Protein AF-A0A850Q3J7-F1 (afdb_monomer_lite)

Foldseek 3Di:
DDDPPPPPPLAADPQLPPDLLLLLLLLLLLLLLQCLQPVDHDPQLLVVSQSSCVSSVHDPVSSVVSNVCSSPDLCVSVVSNLVRQPDLVSLVVSLVSLVVSCCRVPDNGPSSVLSSVLSVVVSPDPLDPPDDDDQWDQQPPDRKIWGLAQFPVVFWDFLSVLQVVQCVCLVNCPVVHNQKDFAALVVVLVVCVRCPPNGHHDDQAWEFHPAAAPDPQWGWIARNNVRDIDGPHGSSDTDGTIIMGD

Structure (mmCIF, N/CA/C/O backbone):
data_AF-A0A850Q3J7-F1
#
_entry.id   AF-A0A850Q3J7-F1
#
loop_
_atom_site.group_PDB
_atom_site.id
_atom_site.type_symbol
_atom_site.label_atom_id
_atom_site.label_alt_id
_atom_site.label_comp_id
_atom_site.label_asym_id
_atom_site.label_entity_id
_atom_site.label_seq_id
_atom_site.pdbx_PDB_ins_code
_atom_site.Cartn_x
_atom_site.Cartn_y
_atom_site.Cartn_z
_atom_site.occupancy
_atom_site.B_iso_or_equiv
_atom_site.auth_seq_id
_atom_site.auth_comp_id
_atom_site.auth_asym_id
_atom_site.auth_atom_id
_atom_site.pdbx_PDB_model_num
ATOM 1 N N . MET A 1 1 ? 32.114 5.249 -25.606 1.00 42.81 1 MET A N 1
ATOM 2 C CA . MET A 1 1 ? 31.716 4.547 -26.840 1.00 42.81 1 MET A CA 1
ATOM 3 C C . MET A 1 1 ? 32.824 3.548 -27.128 1.00 42.81 1 MET A C 1
ATOM 5 O O . MET A 1 1 ? 33.921 3.993 -27.400 1.00 42.81 1 MET A O 1
ATOM 9 N N . ASP A 1 2 ? 32.754 2.239 -26.908 1.00 41.62 2 ASP A N 1
ATOM 10 C CA . ASP A 1 2 ? 31.632 1.310 -26.837 1.00 41.62 2 ASP A CA 1
ATOM 11 C C . ASP A 1 2 ? 32.052 0.078 -26.023 1.00 41.62 2 ASP A C 1
ATOM 13 O O . ASP A 1 2 ? 32.912 -0.693 -26.442 1.00 41.62 2 ASP A O 1
ATOM 17 N N . LYS A 1 3 ? 31.447 -0.123 -24.848 1.00 40.72 3 LYS A N 1
ATOM 18 C CA . LYS A 1 3 ? 31.546 -1.392 -24.100 1.00 40.72 3 LYS A CA 1
ATOM 19 C C . LYS A 1 3 ? 30.221 -1.829 -23.459 1.00 40.72 3 LYS A C 1
ATOM 21 O O . LYS A 1 3 ? 30.218 -2.709 -22.612 1.00 40.72 3 LYS A O 1
ATOM 26 N N . ILE A 1 4 ? 29.097 -1.242 -23.893 1.00 41.31 4 ILE A N 1
ATOM 27 C CA . ILE A 1 4 ? 27.732 -1.557 -23.413 1.00 41.31 4 ILE A CA 1
ATOM 28 C C . ILE A 1 4 ? 26.875 -2.199 -24.532 1.00 41.31 4 ILE A C 1
ATOM 30 O O . ILE A 1 4 ? 25.666 -2.316 -24.426 1.00 41.31 4 ILE A O 1
ATOM 34 N N . LEU A 1 5 ? 27.490 -2.682 -25.618 1.00 37.62 5 LEU A N 1
ATOM 35 C CA . LEU A 1 5 ? 26.787 -3.379 -26.711 1.00 37.62 5 LEU A CA 1
ATOM 36 C C . LEU A 1 5 ? 27.087 -4.887 -26.750 1.00 37.62 5 LEU A C 1
ATOM 38 O O . LEU A 1 5 ? 27.221 -5.474 -27.824 1.00 37.62 5 LEU A O 1
ATOM 42 N N . ALA A 1 6 ? 27.199 -5.512 -25.573 1.00 45.09 6 ALA A N 1
ATOM 43 C CA . ALA A 1 6 ? 27.341 -6.964 -25.440 1.00 45.09 6 ALA A CA 1
ATOM 44 C C . ALA A 1 6 ? 26.030 -7.694 -25.087 1.00 45.09 6 ALA A C 1
ATOM 46 O O . ALA A 1 6 ? 26.009 -8.918 -25.142 1.00 45.09 6 ALA A O 1
ATOM 47 N N . ASP A 1 7 ? 24.930 -6.998 -24.779 1.00 54.50 7 ASP A N 1
ATOM 48 C CA . ASP A 1 7 ? 23.652 -7.654 -24.446 1.00 54.50 7 ASP A CA 1
ATOM 49 C C . ASP A 1 7 ? 22.813 -7.847 -25.727 1.00 54.50 7 ASP A C 1
ATOM 51 O O . ASP A 1 7 ? 21.761 -7.245 -25.925 1.00 54.50 7 ASP A O 1
ATOM 55 N N . ARG A 1 8 ? 23.346 -8.636 -26.674 1.00 54.06 8 ARG A N 1
ATOM 56 C CA . ARG A 1 8 ? 22.689 -8.929 -27.966 1.00 54.06 8 ARG A CA 1
ATOM 57 C C . ARG A 1 8 ? 21.525 -9.929 -27.860 1.00 54.06 8 ARG A C 1
ATOM 59 O O . ARG A 1 8 ? 20.868 -10.155 -28.868 1.00 54.06 8 ARG A O 1
ATOM 66 N N . ASP A 1 9 ? 21.230 -10.441 -26.664 1.00 73.31 9 ASP A N 1
ATOM 67 C CA . ASP A 1 9 ? 20.195 -11.459 -26.413 1.00 73.31 9 ASP A CA 1
ATOM 68 C C . ASP A 1 9 ? 19.146 -11.027 -25.364 1.00 73.31 9 ASP A C 1
ATOM 70 O O . ASP A 1 9 ? 18.596 -11.853 -24.632 1.00 73.31 9 ASP A O 1
ATOM 74 N N . ILE A 1 10 ? 18.823 -9.730 -25.263 1.00 82.56 10 ILE A N 1
ATOM 75 C CA . ILE A 1 10 ? 17.666 -9.310 -24.456 1.00 82.56 10 ILE A CA 1
ATOM 76 C C . ILE A 1 10 ? 16.385 -9.690 -25.205 1.00 82.56 10 ILE A C 1
ATOM 78 O O . ILE A 1 10 ? 16.023 -9.077 -26.211 1.00 82.56 10 ILE A O 1
ATOM 82 N N . ALA A 1 11 ? 15.680 -10.703 -24.700 1.00 89.25 11 ALA A N 1
ATOM 83 C CA . ALA A 1 11 ? 14.374 -11.082 -25.220 1.00 89.25 11 ALA A CA 1
ATOM 84 C C . ALA A 1 11 ? 13.393 -9.906 -25.098 1.00 89.25 11 ALA A C 1
ATOM 86 O O . ALA A 1 11 ? 13.212 -9.342 -24.020 1.00 89.25 11 ALA A O 1
ATOM 87 N N . VAL A 1 12 ? 12.743 -9.543 -26.206 1.00 92.75 12 VAL A N 1
ATOM 88 C CA . VAL A 1 12 ? 11.769 -8.446 -26.231 1.00 92.75 12 VAL A CA 1
ATOM 89 C C . VAL A 1 12 ? 10.556 -8.823 -25.382 1.00 92.75 12 VAL A C 1
ATOM 91 O O . VAL A 1 12 ? 9.914 -9.851 -25.615 1.00 92.75 12 VAL A O 1
ATOM 94 N N . HIS A 1 13 ? 10.219 -7.976 -24.412 1.00 95.25 13 HIS A N 1
ATOM 95 C CA . HIS A 1 13 ? 9.083 -8.202 -23.533 1.00 95.25 13 HIS A CA 1
ATOM 96 C C . HIS A 1 13 ? 7.768 -8.100 -24.327 1.00 95.25 13 HIS A C 1
ATOM 98 O O . HIS A 1 13 ? 7.637 -7.220 -25.183 1.00 95.25 13 HIS A O 1
ATOM 104 N N . PRO A 1 14 ? 6.741 -8.926 -24.043 1.00 95.12 14 PRO A N 1
ATOM 105 C CA . PRO A 1 14 ? 5.464 -8.868 -24.760 1.00 95.12 14 PRO A CA 1
ATOM 106 C C . PRO A 1 14 ? 4.789 -7.490 -24.749 1.00 95.12 14 PRO A C 1
ATOM 108 O O . PRO A 1 14 ? 4.068 -7.160 -25.689 1.00 95.12 14 PRO A O 1
ATOM 111 N N . LEU A 1 15 ? 5.043 -6.682 -23.712 1.00 94.75 15 LEU A N 1
ATOM 112 C CA . LEU A 1 15 ? 4.515 -5.320 -23.596 1.00 94.75 15 LEU A CA 1
ATOM 113 C C . LEU A 1 15 ? 5.298 -4.273 -24.393 1.00 94.75 15 LEU A C 1
ATOM 115 O O . LEU A 1 15 ? 4.863 -3.134 -24.437 1.00 94.75 15 LEU A O 1
ATOM 119 N N . ALA A 1 16 ? 6.401 -4.614 -25.066 1.00 95.06 16 ALA A N 1
ATOM 120 C CA . ALA A 1 16 ? 7.163 -3.655 -25.875 1.00 95.06 16 ALA A CA 1
ATOM 121 C C . ALA A 1 16 ? 6.342 -3.028 -27.021 1.00 95.06 16 ALA A C 1
ATOM 123 O O . ALA A 1 16 ? 6.715 -1.984 -27.549 1.00 95.06 16 ALA A O 1
ATOM 124 N N . LYS A 1 17 ? 5.223 -3.662 -27.401 1.00 94.25 17 LYS A N 1
ATOM 125 C CA . LYS A 1 17 ? 4.275 -3.171 -28.414 1.00 94.25 17 LYS A CA 1
ATOM 126 C C . LYS A 1 17 ? 3.188 -2.248 -27.851 1.00 94.25 17 LYS A C 1
ATOM 128 O O . LYS A 1 17 ? 2.427 -1.691 -28.633 1.00 94.25 17 LYS A O 1
ATOM 133 N N . GLU A 1 18 ? 3.087 -2.128 -26.530 1.00 95.81 18 GLU A N 1
ATOM 134 C CA . GLU A 1 18 ? 2.109 -1.264 -25.866 1.00 95.81 18 GLU A CA 1
ATOM 135 C C . GLU A 1 18 ? 2.550 0.205 -25.898 1.00 95.81 18 GLU A C 1
ATOM 137 O O . GLU A 1 18 ? 3.708 0.543 -26.182 1.00 95.81 18 GLU A O 1
ATOM 142 N N . GLU A 1 19 ? 1.625 1.100 -25.558 1.00 96.06 19 GLU A N 1
ATOM 143 C CA . GLU A 1 19 ? 1.915 2.526 -25.452 1.00 96.06 19 GLU A CA 1
ATOM 144 C C . GLU A 1 19 ? 3.044 2.803 -24.451 1.00 96.06 19 GLU A C 1
ATOM 146 O O . GLU A 1 19 ? 3.201 2.116 -23.438 1.00 96.06 19 GLU A O 1
ATOM 151 N N . ARG A 1 20 ? 3.855 3.837 -24.726 1.00 95.12 20 ARG A N 1
ATOM 152 C CA . ARG A 1 20 ? 4.997 4.204 -23.865 1.00 95.12 20 ARG A CA 1
ATOM 153 C C . ARG A 1 20 ? 4.566 4.395 -22.413 1.00 95.12 20 ARG A C 1
ATOM 155 O O . ARG A 1 20 ? 5.293 3.970 -21.525 1.00 95.12 20 ARG A O 1
ATOM 162 N N . PHE A 1 21 ? 3.393 4.982 -22.186 1.00 94.31 21 PHE A N 1
ATOM 163 C CA . PHE A 1 21 ? 2.880 5.236 -20.846 1.00 94.31 21 PHE A CA 1
ATOM 164 C C . PHE A 1 21 ? 2.580 3.939 -20.079 1.00 94.31 21 PHE A C 1
ATOM 166 O O . PHE A 1 21 ? 3.053 3.775 -18.960 1.00 94.31 21 PHE A O 1
ATOM 173 N N . THR A 1 22 ? 1.931 2.956 -20.709 1.00 94.31 22 THR A N 1
ATOM 174 C CA . THR A 1 22 ? 1.696 1.633 -20.107 1.00 94.31 22 THR A CA 1
ATOM 175 C C . THR A 1 22 ? 3.002 0.899 -19.797 1.0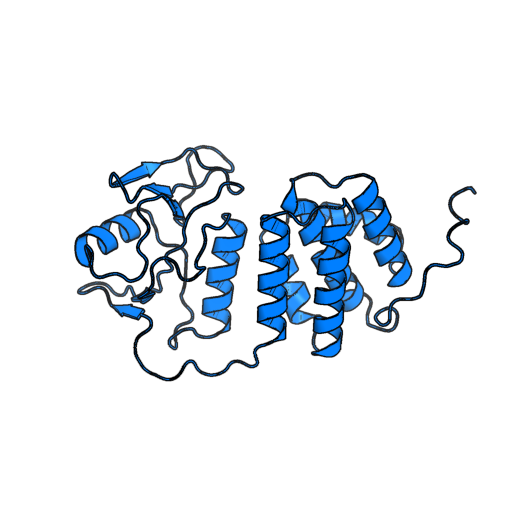0 94.31 22 THR A C 1
ATOM 177 O O . THR A 1 22 ? 3.142 0.286 -18.739 1.00 94.31 22 THR A O 1
ATOM 180 N N . ARG A 1 23 ? 3.991 0.985 -20.696 1.00 97.12 23 ARG A N 1
ATOM 181 C CA . ARG A 1 23 ? 5.327 0.398 -20.486 1.00 97.12 23 ARG A CA 1
ATOM 182 C C . ARG A 1 23 ? 6.074 1.078 -19.338 1.00 97.12 23 ARG A C 1
ATOM 184 O O . ARG A 1 23 ? 6.714 0.396 -18.544 1.00 97.12 23 ARG A O 1
ATOM 191 N N . HIS A 1 24 ? 5.960 2.399 -19.240 1.00 96.31 24 HIS 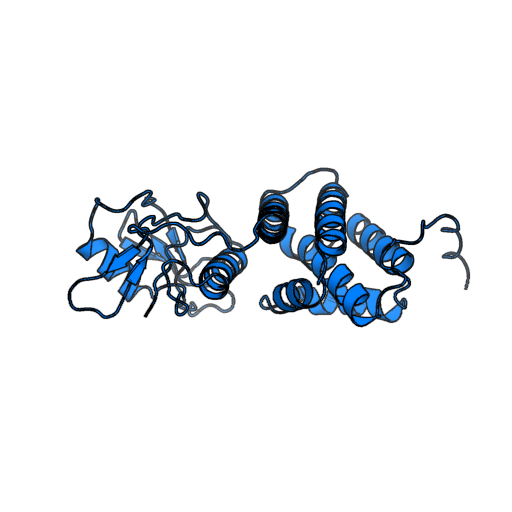A N 1
ATOM 192 C CA . HIS A 1 24 ? 6.543 3.193 -18.164 1.00 96.31 24 HIS A CA 1
ATOM 193 C C . HIS A 1 24 ? 5.895 2.865 -16.816 1.00 96.31 24 HIS A C 1
ATOM 195 O O . HIS A 1 24 ? 6.610 2.579 -15.866 1.00 96.31 24 HIS A O 1
ATOM 201 N N . ALA A 1 25 ? 4.561 2.807 -16.748 1.00 93.56 25 ALA A N 1
ATOM 202 C CA . ALA A 1 25 ? 3.830 2.400 -15.550 1.00 93.56 25 ALA A CA 1
ATOM 203 C C . ALA A 1 25 ? 4.252 1.000 -15.085 1.00 93.56 25 ALA A C 1
ATOM 205 O O . ALA A 1 25 ? 4.567 0.803 -13.916 1.00 93.56 25 ALA A O 1
ATOM 206 N N . PHE A 1 26 ? 4.340 0.040 -16.012 1.00 95.38 26 PHE A N 1
ATOM 207 C CA . PHE A 1 26 ? 4.827 -1.307 -15.716 1.00 95.38 26 PHE A CA 1
ATOM 208 C C . PHE A 1 26 ? 6.235 -1.286 -15.105 1.00 95.38 26 PHE A C 1
ATOM 210 O O . PHE A 1 26 ? 6.466 -1.912 -14.075 1.00 95.38 26 PHE A O 1
ATOM 217 N N . ALA A 1 27 ? 7.174 -0.557 -15.712 1.00 96.75 27 ALA A N 1
ATOM 218 C CA . ALA A 1 27 ? 8.530 -0.441 -15.185 1.00 96.75 27 ALA A CA 1
ATOM 219 C C . ALA A 1 27 ? 8.550 0.256 -13.811 1.00 96.75 27 ALA A C 1
ATOM 221 O O . ALA A 1 27 ? 9.182 -0.249 -12.890 1.00 96.75 27 ALA A O 1
ATOM 222 N N . ALA A 1 28 ? 7.805 1.348 -13.634 1.00 94.19 28 ALA A N 1
ATOM 223 C CA . ALA A 1 28 ? 7.708 2.068 -12.365 1.00 94.19 28 ALA A CA 1
ATOM 224 C C . ALA A 1 28 ? 7.184 1.188 -11.225 1.00 94.19 28 ALA A C 1
ATOM 226 O O . ALA A 1 28 ? 7.738 1.209 -10.132 1.00 94.19 28 ALA A O 1
ATOM 227 N N . GLY A 1 29 ? 6.185 0.343 -11.489 1.00 91.19 29 GLY A N 1
ATOM 228 C CA . GLY A 1 29 ? 5.691 -0.611 -10.501 1.00 91.19 29 GLY A CA 1
ATOM 229 C C . GLY A 1 29 ? 6.726 -1.667 -10.089 1.00 91.19 29 GLY A C 1
ATOM 230 O O . GLY A 1 29 ? 6.759 -2.057 -8.924 1.00 91.19 29 GLY A O 1
ATOM 231 N N . VAL A 1 30 ? 7.588 -2.114 -11.012 1.00 93.12 30 VAL A N 1
ATOM 232 C CA . VAL A 1 30 ? 8.700 -3.026 -10.678 1.00 93.12 30 VAL A CA 1
ATOM 233 C C . VAL A 1 30 ? 9.792 -2.291 -9.902 1.00 93.12 30 VAL A C 1
ATOM 235 O O . VAL A 1 30 ? 10.288 -2.818 -8.914 1.00 93.12 30 VAL A O 1
ATOM 238 N N . ALA A 1 31 ? 10.134 -1.064 -10.295 1.00 92.56 31 ALA A N 1
ATOM 239 C CA . ALA A 1 31 ? 11.083 -0.240 -9.552 1.00 92.56 31 ALA A CA 1
ATOM 240 C C . ALA A 1 31 ? 10.603 0.050 -8.120 1.00 92.56 31 ALA A C 1
ATOM 242 O O . ALA A 1 31 ? 11.413 0.002 -7.201 1.00 92.56 31 ALA A O 1
ATOM 243 N N . LEU A 1 32 ? 9.297 0.267 -7.915 1.00 87.62 32 LEU A N 1
ATOM 244 C CA . LEU A 1 32 ? 8.688 0.445 -6.591 1.00 87.62 32 LEU A CA 1
ATOM 245 C C . LEU A 1 32 ? 9.007 -0.707 -5.642 1.00 87.62 32 LEU A C 1
ATOM 247 O O . LEU A 1 32 ? 9.368 -0.473 -4.493 1.00 87.62 32 LEU A O 1
ATOM 251 N N . LEU A 1 33 ? 8.926 -1.941 -6.136 1.00 85.94 33 LEU A N 1
ATOM 252 C CA . LEU A 1 33 ? 9.289 -3.126 -5.364 1.00 85.94 33 LEU A CA 1
ATOM 253 C C . LEU A 1 33 ? 10.775 -3.119 -4.973 1.00 85.94 33 LEU A C 1
ATOM 255 O O . LEU A 1 33 ? 11.088 -3.337 -3.807 1.00 85.94 33 LEU A O 1
ATOM 259 N N . LEU A 1 34 ? 11.655 -2.833 -5.938 1.00 86.88 34 LEU A N 1
ATOM 260 C CA . LEU A 1 34 ? 13.110 -2.857 -5.751 1.00 86.88 34 LEU A CA 1
ATOM 261 C C . LEU A 1 34 ? 13.597 -1.770 -4.781 1.00 86.88 34 LEU A C 1
ATOM 263 O O . LEU A 1 34 ? 14.514 -1.997 -4.006 1.00 86.88 34 LEU A O 1
ATOM 267 N N . VAL A 1 35 ? 12.983 -0.584 -4.800 1.00 83.81 35 VAL A N 1
ATOM 268 C CA . VAL A 1 35 ? 13.389 0.543 -3.943 1.00 83.81 35 VAL A CA 1
ATOM 269 C C . VAL A 1 35 ? 12.832 0.411 -2.521 1.00 83.81 35 VAL A C 1
ATOM 271 O O . VAL A 1 35 ? 13.529 0.703 -1.548 1.00 83.81 35 VAL A O 1
ATOM 274 N N . HIS A 1 36 ? 11.570 -0.006 -2.364 1.00 70.00 36 HIS A N 1
ATOM 275 C CA . HIS A 1 36 ? 10.904 0.013 -1.056 1.00 70.00 36 HIS A CA 1
ATOM 276 C C . HIS A 1 36 ? 11.232 -1.164 -0.139 1.00 70.00 36 HIS A C 1
ATOM 278 O O . HIS A 1 36 ? 10.906 -1.087 1.046 1.00 70.00 36 HIS A O 1
ATOM 284 N N . SER A 1 37 ? 11.858 -2.234 -0.636 1.00 61.53 37 SER A N 1
ATOM 285 C CA . SER A 1 37 ? 12.233 -3.359 0.225 1.00 61.53 37 SER A CA 1
ATOM 286 C C . SER A 1 37 ? 13.293 -2.963 1.262 1.00 61.53 37 SER A C 1
ATOM 288 O O . SER A 1 37 ?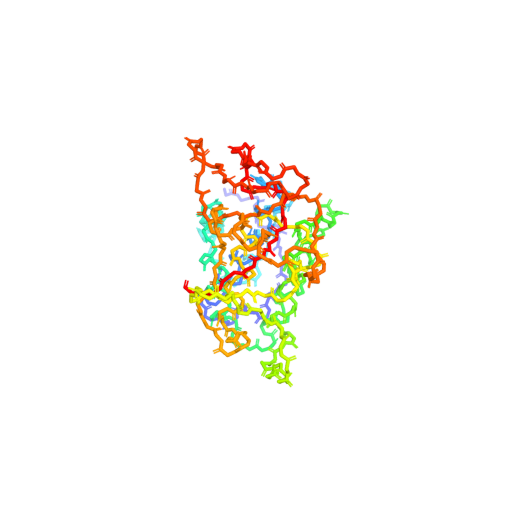 13.152 -3.309 2.435 1.00 61.53 37 SER A O 1
ATOM 290 N N . ASP A 1 38 ? 14.312 -2.194 0.855 1.00 64.25 38 ASP A N 1
ATOM 291 C CA . ASP A 1 38 ? 15.507 -1.952 1.681 1.00 64.25 38 ASP A CA 1
ATOM 292 C C . ASP A 1 38 ? 15.969 -0.485 1.727 1.00 64.25 38 ASP A C 1
ATOM 294 O O . ASP A 1 38 ? 16.925 -0.159 2.431 1.00 64.25 38 ASP A O 1
ATOM 298 N N . GLY A 1 39 ? 15.290 0.422 1.013 1.00 63.91 39 GLY A N 1
ATOM 299 C CA . GLY A 1 39 ? 15.633 1.849 0.964 1.00 63.91 39 GLY A CA 1
ATOM 300 C C . GLY A 1 39 ? 16.877 2.179 0.129 1.00 63.91 39 GLY A C 1
ATOM 301 O O . GLY A 1 39 ? 17.257 3.346 0.047 1.00 63.91 39 GLY A O 1
ATOM 302 N N . ASP A 1 40 ? 17.488 1.175 -0.497 1.00 73.06 40 ASP A N 1
ATOM 303 C CA . ASP A 1 40 ? 18.557 1.290 -1.486 1.00 73.06 40 ASP A CA 1
ATOM 304 C C . ASP A 1 40 ? 18.380 0.182 -2.535 1.00 73.06 40 ASP A C 1
ATOM 306 O O . ASP A 1 40 ? 17.834 -0.877 -2.230 1.00 73.06 40 ASP A O 1
ATOM 310 N N . VAL A 1 41 ? 18.836 0.423 -3.764 1.00 80.62 41 VAL A N 1
ATOM 311 C CA . VAL A 1 41 ? 18.758 -0.548 -4.864 1.00 80.62 41 VAL A CA 1
ATOM 312 C C . VAL A 1 41 ? 20.153 -1.086 -5.122 1.00 80.62 41 VAL A C 1
ATOM 314 O O . VAL A 1 41 ? 21.057 -0.355 -5.536 1.00 80.62 41 VAL A O 1
ATOM 317 N N . SER A 1 42 ? 20.346 -2.387 -4.929 1.00 85.50 42 SER A N 1
ATOM 318 C CA . SER A 1 42 ? 21.644 -3.012 -5.156 1.00 85.50 42 SER A CA 1
ATOM 319 C C . SER A 1 42 ? 22.085 -2.891 -6.621 1.00 85.50 42 SER A C 1
ATOM 321 O O . SER A 1 42 ? 21.298 -2.690 -7.554 1.00 85.50 42 SER A O 1
ATOM 323 N N . GLN A 1 43 ? 23.384 -3.082 -6.866 1.00 88.62 43 GLN A N 1
ATOM 324 C CA . GLN A 1 43 ? 23.915 -3.092 -8.231 1.00 88.62 43 GLN A CA 1
ATOM 325 C C . GLN A 1 43 ? 23.257 -4.182 -9.098 1.00 88.62 43 GLN A C 1
ATOM 327 O O . GLN A 1 43 ? 23.078 -3.980 -10.300 1.00 88.62 43 GLN A O 1
ATOM 332 N N . ILE A 1 44 ? 22.893 -5.324 -8.503 1.00 87.81 44 ILE A N 1
ATOM 333 C CA . ILE A 1 44 ? 22.276 -6.448 -9.218 1.00 87.81 44 ILE A CA 1
ATOM 334 C C . ILE A 1 44 ? 20.834 -6.093 -9.607 1.00 87.81 44 ILE A C 1
ATOM 336 O O . ILE A 1 44 ? 20.456 -6.270 -10.765 1.00 87.81 44 ILE A O 1
ATOM 340 N N . GLU A 1 45 ? 20.058 -5.509 -8.695 1.00 89.69 45 GLU A N 1
ATOM 341 C CA . GLU A 1 45 ? 18.692 -5.041 -8.968 1.00 89.69 45 GLU A CA 1
ATOM 342 C C . GLU A 1 45 ? 18.673 -3.899 -9.986 1.00 89.69 45 GLU A C 1
ATOM 344 O O . GLU A 1 45 ? 17.851 -3.892 -10.900 1.00 89.69 45 GLU A O 1
ATOM 349 N N . THR A 1 46 ? 19.645 -2.986 -9.914 1.00 91.25 46 THR A N 1
ATOM 350 C CA . THR A 1 46 ? 19.822 -1.919 -10.909 1.00 91.25 46 THR A CA 1
ATOM 351 C C . THR A 1 46 ? 20.087 -2.500 -12.301 1.00 91.25 46 THR A C 1
ATOM 353 O O . THR A 1 46 ? 19.504 -2.060 -13.296 1.00 91.25 46 THR A O 1
ATOM 356 N N . GLN A 1 47 ? 20.955 -3.513 -12.399 1.00 91.88 47 GLN A N 1
ATOM 357 C CA . GLN A 1 47 ? 21.222 -4.198 -13.665 1.00 91.88 47 GLN A CA 1
ATOM 358 C C . GLN A 1 47 ? 19.984 -4.932 -14.179 1.00 91.88 47 GLN A C 1
ATOM 360 O O . GLN A 1 47 ? 19.671 -4.833 -15.367 1.00 91.88 47 GLN A O 1
ATOM 365 N N . TYR A 1 48 ? 19.260 -5.627 -13.302 1.00 93.25 48 TYR A N 1
ATOM 366 C CA . TYR A 1 48 ? 18.000 -6.280 -13.642 1.00 93.25 48 TYR A CA 1
ATOM 367 C C . TYR A 1 48 ? 16.984 -5.279 -14.199 1.00 93.25 48 TYR A C 1
ATOM 369 O O . TYR A 1 48 ? 16.463 -5.466 -15.300 1.00 93.25 48 TYR A O 1
ATOM 377 N N . PHE A 1 49 ? 16.765 -4.175 -13.483 1.00 95.00 49 PHE A N 1
ATOM 378 C CA . PHE A 1 49 ? 15.812 -3.141 -13.859 1.00 95.00 49 PHE A CA 1
ATOM 379 C C . PHE A 1 49 ? 16.152 -2.507 -15.211 1.00 95.00 49 PHE A C 1
ATOM 381 O O . PHE A 1 49 ? 15.277 -2.329 -16.063 1.00 95.00 49 PHE A O 1
ATOM 388 N N . ARG A 1 50 ? 17.440 -2.243 -15.464 1.00 94.75 50 ARG A N 1
ATOM 389 C CA . ARG A 1 50 ? 17.904 -1.749 -16.764 1.00 94.75 50 ARG A CA 1
ATOM 390 C C . ARG A 1 50 ? 17.576 -2.730 -17.891 1.00 94.75 50 ARG A C 1
ATOM 392 O O . ARG A 1 50 ? 17.074 -2.316 -18.937 1.00 94.75 50 ARG A O 1
ATOM 399 N N . ARG A 1 51 ? 17.824 -4.030 -17.692 1.00 94.69 51 ARG A N 1
ATOM 400 C CA . ARG A 1 51 ? 17.503 -5.068 -18.691 1.00 94.69 51 ARG A CA 1
ATOM 401 C C . ARG A 1 51 ? 16.000 -5.166 -18.936 1.00 94.69 51 ARG A C 1
ATOM 403 O O . ARG A 1 51 ? 15.590 -5.271 -20.091 1.00 94.69 51 ARG A O 1
ATOM 410 N N . LEU A 1 52 ? 15.183 -5.050 -17.888 1.00 95.94 52 LEU A N 1
ATOM 411 C CA . LEU A 1 52 ? 13.729 -4.970 -18.020 1.00 95.94 52 LEU A CA 1
ATOM 412 C C . LEU A 1 52 ? 13.320 -3.766 -18.881 1.00 95.94 52 LEU A C 1
ATOM 414 O O . LEU A 1 52 ? 12.584 -3.937 -19.853 1.00 95.94 52 LEU A O 1
ATOM 418 N N . CYS A 1 53 ? 13.836 -2.570 -18.597 1.00 96.62 53 CYS A N 1
ATOM 419 C CA . CYS A 1 53 ? 13.504 -1.373 -19.371 1.00 96.62 53 CYS A CA 1
ATOM 420 C C . CYS A 1 53 ? 13.912 -1.492 -20.848 1.00 96.62 53 CYS A C 1
ATOM 422 O O . CYS A 1 53 ? 13.136 -1.126 -21.734 1.00 96.62 53 CYS A O 1
ATOM 424 N N . LEU A 1 54 ? 15.085 -2.072 -21.127 1.00 94.75 54 LEU A N 1
ATOM 425 C CA . LEU A 1 54 ? 15.519 -2.385 -22.492 1.00 94.75 54 LEU A CA 1
ATOM 426 C C . LEU A 1 54 ? 14.576 -3.387 -23.173 1.00 94.75 54 LEU A C 1
ATOM 428 O O . LEU A 1 54 ? 14.166 -3.161 -24.311 1.00 94.75 54 LEU A O 1
ATOM 432 N N . SER A 1 55 ? 14.165 -4.452 -22.475 1.00 95.56 55 SER A N 1
ATOM 433 C CA . SER A 1 55 ? 13.220 -5.447 -23.006 1.00 95.56 55 SER A CA 1
ATOM 434 C C . SER A 1 55 ? 11.838 -4.853 -23.309 1.00 95.56 55 SER A C 1
ATOM 436 O O . SER A 1 55 ? 11.163 -5.293 -24.240 1.00 95.56 55 SER A O 1
ATOM 438 N N . LEU A 1 56 ? 11.435 -3.820 -22.564 1.00 96.44 56 LEU A N 1
ATOM 439 C CA . LEU A 1 56 ? 10.225 -3.032 -22.788 1.00 96.44 56 LEU A CA 1
ATOM 440 C C . LEU A 1 56 ? 10.404 -1.971 -23.880 1.00 96.44 56 LEU A C 1
ATOM 442 O O . LEU A 1 56 ? 9.451 -1.257 -24.165 1.00 96.44 56 LEU A O 1
ATOM 446 N N . ALA A 1 57 ? 11.579 -1.838 -24.499 1.00 96.44 57 ALA A N 1
ATOM 447 C CA . ALA A 1 57 ? 11.905 -0.780 -25.457 1.00 96.44 57 ALA A CA 1
ATOM 448 C C . ALA A 1 57 ? 11.725 0.648 -24.892 1.00 96.44 57 ALA A C 1
ATOM 450 O O . ALA A 1 57 ? 11.285 1.559 -25.606 1.00 96.44 57 ALA A O 1
ATOM 451 N N . LEU A 1 58 ? 12.000 0.850 -23.598 1.00 95.88 58 LEU A N 1
ATOM 452 C CA . LEU A 1 58 ? 12.028 2.180 -22.985 1.00 95.88 58 LEU A CA 1
ATOM 453 C C . LEU A 1 58 ? 13.368 2.880 -23.287 1.00 95.88 58 LEU A C 1
ATOM 455 O O . LEU A 1 58 ? 14.418 2.239 -23.157 1.00 95.88 58 LEU A O 1
ATOM 459 N N . PRO A 1 59 ? 13.357 4.175 -23.661 1.00 93.81 59 PRO A N 1
ATOM 460 C CA . PRO A 1 59 ? 14.570 4.979 -23.820 1.00 93.81 59 PRO A CA 1
ATOM 461 C C . PRO A 1 59 ? 15.472 4.930 -22.581 1.00 93.81 59 PRO A C 1
ATOM 463 O O . PRO A 1 59 ? 14.966 4.932 -21.463 1.00 93.81 59 PRO A O 1
ATOM 466 N N . GLU A 1 60 ? 16.799 4.926 -22.757 1.00 90.88 60 GLU A N 1
ATOM 467 C CA . GLU A 1 60 ? 17.747 4.855 -21.625 1.00 90.88 60 GLU A CA 1
ATOM 468 C C . GLU A 1 60 ? 17.574 6.007 -20.624 1.00 90.88 60 GLU A C 1
ATOM 470 O O . GLU A 1 60 ? 17.738 5.820 -19.422 1.00 90.88 60 GLU A O 1
ATOM 475 N N . GLU A 1 61 ? 17.171 7.184 -21.105 1.00 91.88 61 GLU A N 1
ATOM 476 C CA . GLU A 1 61 ? 16.854 8.351 -20.275 1.00 91.88 61 GLU A CA 1
ATOM 477 C C . GLU A 1 61 ? 15.683 8.126 -19.304 1.00 91.88 61 GLU A C 1
ATOM 479 O O . GLU A 1 61 ? 15.595 8.835 -18.303 1.00 91.88 61 GLU A O 1
ATOM 484 N N . ASP A 1 62 ? 14.791 7.166 -19.579 1.00 92.38 62 ASP A N 1
ATOM 485 C CA . ASP A 1 62 ? 13.675 6.834 -18.688 1.00 92.38 62 ASP A CA 1
ATOM 486 C C . ASP A 1 62 ? 14.141 5.945 -17.526 1.00 92.38 62 ASP A C 1
ATOM 488 O O . ASP A 1 62 ? 13.512 5.950 -16.474 1.00 92.38 62 ASP A O 1
ATOM 492 N N . HIS A 1 63 ? 15.244 5.199 -17.678 1.00 93.00 63 HIS A N 1
ATOM 493 C CA . HIS A 1 63 ? 15.644 4.167 -16.712 1.00 93.00 63 HIS A CA 1
ATOM 494 C C . HIS A 1 63 ? 15.986 4.791 -15.354 1.00 93.00 63 HIS A C 1
ATOM 496 O O . HIS A 1 63 ? 15.406 4.413 -14.340 1.00 93.00 63 HIS A O 1
ATOM 502 N N . SER A 1 64 ? 16.874 5.789 -15.335 1.00 89.56 64 SER A N 1
ATOM 503 C CA . SER A 1 64 ? 17.242 6.487 -14.095 1.00 89.56 64 SER A CA 1
ATOM 504 C C . SER A 1 64 ? 16.095 7.333 -13.544 1.00 89.56 64 SER A C 1
ATOM 506 O O . SER A 1 64 ? 15.879 7.346 -12.338 1.00 89.56 64 SER A O 1
ATOM 508 N N . LYS A 1 65 ? 15.310 7.979 -14.418 1.00 92.12 65 LYS A N 1
ATOM 509 C CA . LYS A 1 65 ? 14.173 8.816 -13.999 1.00 92.12 65 LYS A CA 1
ATOM 510 C C . LYS A 1 65 ? 13.110 8.020 -13.254 1.00 92.12 65 LYS A C 1
ATOM 512 O O . LYS A 1 65 ? 12.558 8.519 -12.283 1.00 92.12 65 LYS A O 1
ATOM 517 N N . ILE A 1 66 ? 12.825 6.796 -13.702 1.00 93.94 66 ILE A N 1
ATOM 518 C CA . ILE A 1 66 ? 11.860 5.929 -13.021 1.00 93.94 66 ILE A CA 1
ATOM 519 C C . ILE A 1 66 ? 12.351 5.591 -11.610 1.00 93.94 66 ILE A C 1
ATOM 521 O O . ILE A 1 66 ? 11.580 5.705 -10.663 1.00 93.94 66 ILE A O 1
ATOM 525 N N . LEU A 1 67 ? 13.625 5.212 -11.458 1.00 89.50 67 LEU A N 1
ATOM 526 C CA . LEU A 1 67 ? 14.197 4.912 -10.141 1.00 89.50 67 LEU A CA 1
ATOM 527 C C . LEU A 1 67 ? 14.151 6.135 -9.217 1.00 89.50 67 LEU A C 1
ATOM 529 O O . LEU A 1 67 ? 13.718 6.017 -8.077 1.00 89.50 67 LEU A O 1
ATOM 533 N N . GLU A 1 68 ? 14.525 7.313 -9.719 1.00 87.50 68 GLU A N 1
ATOM 534 C CA . GLU A 1 68 ? 14.464 8.569 -8.961 1.00 87.50 68 GLU A CA 1
ATOM 535 C C . GLU A 1 68 ? 13.033 8.927 -8.539 1.00 87.50 68 GLU A C 1
ATOM 537 O O . GLU A 1 68 ? 12.810 9.321 -7.397 1.00 87.50 68 GLU A O 1
ATOM 542 N N . GLN A 1 69 ? 12.054 8.765 -9.433 1.00 87.00 69 GLN A N 1
ATOM 543 C CA . GLN A 1 69 ? 10.651 9.062 -9.141 1.00 87.00 69 GLN A CA 1
ATOM 544 C C . GLN A 1 69 ? 10.100 8.167 -8.027 1.00 87.00 69 GLN A C 1
ATOM 546 O O . GLN A 1 69 ? 9.364 8.633 -7.162 1.00 87.00 69 GLN A O 1
ATOM 551 N N . VAL A 1 70 ? 10.466 6.888 -8.047 1.00 86.38 70 VAL A N 1
ATOM 552 C CA . VAL A 1 70 ? 9.992 5.888 -7.090 1.00 86.38 70 VAL A CA 1
ATOM 553 C C . VAL A 1 70 ? 10.508 6.139 -5.672 1.00 86.38 70 VAL A C 1
ATOM 555 O O . VAL A 1 70 ? 9.784 5.890 -4.712 1.00 86.38 70 VAL A O 1
ATOM 558 N N . VAL A 1 71 ? 11.736 6.646 -5.516 1.00 80.75 71 VAL A N 1
ATOM 559 C CA . VAL A 1 71 ? 12.329 6.938 -4.193 1.00 80.75 71 VAL A CA 1
ATOM 560 C C . VAL A 1 71 ? 11.471 7.910 -3.378 1.00 80.75 71 VAL A C 1
ATOM 562 O O . VAL A 1 71 ? 11.441 7.825 -2.151 1.00 80.75 71 VAL A O 1
ATOM 565 N N . TYR A 1 72 ? 10.753 8.806 -4.054 1.00 75.25 72 TYR A N 1
ATOM 566 C CA . TYR A 1 72 ? 9.903 9.822 -3.436 1.00 75.25 72 TYR A CA 1
ATOM 567 C C . TYR A 1 72 ? 8.404 9.545 -3.613 1.00 75.25 72 TYR A C 1
ATOM 569 O O . TYR A 1 72 ? 7.601 10.456 -3.421 1.00 75.25 72 TYR A O 1
ATOM 577 N N . ASP A 1 73 ? 8.018 8.325 -4.003 1.00 77.69 73 ASP A N 1
ATOM 578 C CA . ASP A 1 73 ? 6.613 7.993 -4.237 1.00 77.69 73 ASP A CA 1
ATOM 579 C C . ASP A 1 73 ? 5.809 7.976 -2.929 1.00 77.69 73 ASP A C 1
ATOM 581 O O . ASP A 1 73 ? 6.206 7.395 -1.919 1.00 77.69 73 ASP A O 1
ATOM 585 N N . ASP A 1 74 ? 4.640 8.608 -2.971 1.00 67.81 74 ASP A N 1
ATOM 586 C CA . ASP A 1 74 ? 3.651 8.681 -1.894 1.00 67.81 74 ASP A CA 1
ATOM 587 C C . ASP A 1 74 ? 2.500 7.674 -2.095 1.00 67.81 74 ASP A C 1
ATOM 589 O O . ASP A 1 74 ? 1.413 7.829 -1.540 1.00 67.81 74 ASP A O 1
ATOM 593 N N . GLY A 1 75 ? 2.718 6.637 -2.912 1.00 67.69 75 GLY A N 1
ATOM 594 C CA . GLY A 1 75 ? 1.705 5.663 -3.320 1.00 67.69 75 GLY A CA 1
ATOM 595 C C . GLY A 1 75 ? 1.017 5.991 -4.651 1.00 67.69 75 GLY A C 1
ATOM 596 O O . GLY A 1 75 ? 0.160 5.223 -5.107 1.00 67.69 75 GLY A O 1
ATOM 597 N N . THR A 1 76 ? 1.382 7.091 -5.315 1.00 78.19 76 THR A N 1
ATOM 598 C CA . THR A 1 76 ? 0.811 7.485 -6.611 1.00 78.19 76 THR A CA 1
ATOM 599 C C . THR A 1 76 ? 1.165 6.501 -7.731 1.00 78.19 76 THR A C 1
ATOM 601 O O . THR A 1 76 ? 0.316 6.202 -8.580 1.00 78.19 76 THR A O 1
ATOM 604 N N . ILE A 1 77 ? 2.374 5.929 -7.733 1.00 84.19 77 ILE A N 1
ATOM 605 C CA . ILE A 1 77 ? 2.810 4.977 -8.769 1.00 84.19 77 ILE A CA 1
ATOM 606 C C . ILE A 1 77 ? 1.930 3.730 -8.799 1.00 84.19 77 ILE A C 1
ATOM 608 O O . ILE A 1 77 ? 1.585 3.256 -9.885 1.00 84.19 77 ILE A O 1
ATOM 612 N N . LEU A 1 78 ? 1.494 3.226 -7.642 1.00 78.44 78 LEU A N 1
ATOM 613 C CA . LEU A 1 78 ? 0.579 2.085 -7.598 1.00 78.44 78 LEU A CA 1
ATOM 614 C C . LEU A 1 78 ? -0.723 2.390 -8.350 1.00 78.44 78 LEU A C 1
ATOM 616 O O . LEU A 1 78 ? -1.188 1.575 -9.150 1.00 78.44 78 LEU A O 1
ATOM 620 N N . ASN A 1 79 ? -1.304 3.567 -8.119 1.00 78.38 79 ASN A N 1
ATOM 621 C CA . ASN A 1 79 ? -2.546 3.968 -8.775 1.00 78.38 79 ASN A CA 1
ATOM 622 C C . ASN A 1 79 ? -2.367 4.056 -10.296 1.00 78.38 79 ASN A C 1
ATOM 624 O O . ASN A 1 79 ? -3.229 3.591 -11.046 1.00 78.38 79 ASN A O 1
ATOM 628 N N . ILE A 1 80 ? -1.218 4.562 -10.754 1.00 84.31 80 ILE A N 1
ATOM 629 C CA . ILE A 1 80 ? -0.863 4.611 -12.178 1.00 84.31 80 ILE A CA 1
ATOM 630 C C . ILE A 1 80 ? -0.753 3.193 -12.758 1.00 84.31 80 ILE A C 1
ATOM 632 O O . ILE A 1 80 ? -1.355 2.906 -13.791 1.00 84.31 80 ILE A O 1
ATOM 636 N N . VAL A 1 81 ? -0.053 2.273 -12.085 1.00 87.00 81 VAL A N 1
ATOM 637 C CA . VAL A 1 81 ? 0.066 0.867 -12.516 1.00 87.00 81 VAL A CA 1
ATOM 638 C C . VAL A 1 81 ? -1.315 0.225 -12.665 1.00 87.00 81 VAL A C 1
ATOM 640 O O . VAL A 1 81 ? -1.600 -0.438 -13.666 1.00 87.00 81 VAL A O 1
ATOM 643 N N . LEU A 1 82 ? -2.198 0.433 -11.686 1.00 80.56 82 LEU A N 1
ATOM 644 C CA . LEU A 1 82 ? -3.543 -0.139 -11.699 1.00 80.56 82 LEU A CA 1
ATOM 645 C C . LEU A 1 82 ? -4.437 0.462 -12.787 1.00 80.56 82 LEU A C 1
ATOM 647 O O . LEU A 1 82 ? -5.262 -0.275 -13.335 1.00 80.56 82 LEU A O 1
ATOM 651 N N . ALA A 1 83 ? -4.275 1.746 -13.108 1.00 82.00 83 ALA A N 1
ATOM 652 C CA . ALA A 1 83 ? -4.992 2.409 -14.193 1.00 82.00 83 ALA A CA 1
ATOM 653 C C . ALA A 1 83 ? -4.501 1.952 -15.580 1.00 82.00 83 ALA A C 1
ATOM 655 O O . ALA A 1 83 ? -5.306 1.759 -16.496 1.00 82.00 83 ALA A O 1
ATOM 656 N N . GLU A 1 84 ? -3.195 1.717 -15.724 1.00 90.44 84 GLU A N 1
ATOM 657 C CA . GLU A 1 84 ? -2.569 1.453 -17.020 1.00 90.44 84 GLU A CA 1
ATOM 658 C C . GLU A 1 84 ? -2.540 -0.014 -17.433 1.00 90.44 84 GLU A C 1
ATOM 660 O O . GLU A 1 84 ? -2.701 -0.334 -18.614 1.00 90.44 84 GLU A O 1
ATOM 665 N N . LEU A 1 85 ? -2.400 -0.941 -16.486 1.00 89.38 85 LEU A N 1
ATOM 666 C CA . LEU A 1 85 ? -2.431 -2.372 -16.784 1.00 89.38 85 LEU A CA 1
ATOM 667 C C . LEU A 1 85 ? -3.879 -2.857 -16.910 1.00 89.38 85 LEU A C 1
ATOM 669 O O . LEU A 1 85 ? -4.424 -3.542 -16.049 1.00 89.38 85 LEU A O 1
ATOM 673 N N . LYS A 1 86 ? -4.541 -2.478 -18.001 1.00 85.25 86 LYS A N 1
ATOM 674 C CA . LYS A 1 86 ? -5.993 -2.639 -18.193 1.00 85.25 86 LYS A CA 1
ATOM 675 C C . LYS A 1 86 ? -6.432 -4.097 -18.309 1.00 85.25 86 LYS A C 1
ATOM 677 O O . LYS A 1 86 ? -7.509 -4.458 -17.842 1.00 85.25 86 LYS A O 1
ATOM 682 N N . THR A 1 87 ? -5.608 -4.961 -18.898 1.00 87.25 87 THR A N 1
ATOM 683 C CA . THR A 1 87 ? -5.988 -6.357 -19.158 1.00 87.25 87 THR A CA 1
ATOM 684 C C . THR A 1 87 ? -5.488 -7.317 -18.080 1.00 87.25 87 THR A C 1
ATOM 686 O O . THR A 1 87 ? -4.403 -7.162 -17.518 1.00 87.25 87 THR A O 1
ATOM 689 N N . ARG A 1 88 ? -6.232 -8.411 -17.861 1.00 82.25 88 ARG A N 1
ATOM 690 C CA . ARG A 1 88 ? -5.799 -9.519 -16.990 1.00 82.25 88 ARG A CA 1
ATOM 691 C C . ARG A 1 88 ? -4.444 -10.098 -17.411 1.00 82.25 88 ARG A C 1
ATOM 693 O O . ARG A 1 88 ? -3.660 -10.512 -16.564 1.00 82.25 88 ARG A O 1
ATOM 700 N N . LYS A 1 89 ? -4.160 -10.110 -18.718 1.00 88.50 89 LYS A N 1
ATOM 701 C CA . LYS A 1 89 ? -2.889 -10.583 -19.278 1.00 88.50 89 LYS A CA 1
ATOM 702 C C . LYS A 1 89 ? -1.720 -9.678 -18.871 1.00 88.50 89 LYS A C 1
ATOM 704 O O . LYS A 1 89 ? -0.730 -10.196 -18.370 1.00 88.50 89 LYS A O 1
ATOM 709 N N . GLN A 1 90 ? -1.853 -8.360 -19.040 1.00 90.44 90 GLN A N 1
ATOM 710 C CA . GLN A 1 90 ? -0.847 -7.370 -18.620 1.00 90.44 90 GLN A CA 1
ATOM 711 C C . GLN A 1 90 ? -0.575 -7.456 -17.118 1.00 90.44 90 GLN A C 1
ATOM 713 O O . GLN A 1 90 ? 0.568 -7.559 -16.687 1.00 90.44 90 GLN A O 1
ATOM 718 N N . ARG A 1 91 ? -1.646 -7.502 -16.327 1.00 86.75 91 ARG A N 1
ATOM 719 C CA . ARG A 1 91 ? -1.584 -7.661 -14.877 1.00 86.75 91 ARG A CA 1
ATOM 720 C C . ARG A 1 91 ? -0.869 -8.945 -14.448 1.00 86.75 91 ARG A C 1
ATOM 722 O O . ARG A 1 91 ? 0.003 -8.906 -13.590 1.00 86.75 91 ARG A O 1
ATOM 729 N N . LYS A 1 92 ? -1.189 -10.082 -15.073 1.00 85.00 92 LYS A N 1
ATOM 730 C CA . LYS A 1 92 ? -0.493 -11.349 -14.809 1.00 85.00 92 LYS A CA 1
ATOM 731 C C . LYS A 1 92 ? 1.006 -11.236 -15.104 1.00 85.00 92 LYS A C 1
ATOM 733 O O . LYS A 1 92 ? 1.800 -11.608 -14.253 1.00 85.00 92 LYS A O 1
ATOM 738 N N . MET A 1 93 ? 1.375 -10.684 -16.265 1.00 90.81 93 MET A N 1
ATOM 739 C CA . MET A 1 93 ? 2.784 -10.454 -16.615 1.00 90.81 93 MET A CA 1
ATOM 740 C C . MET A 1 93 ? 3.492 -9.587 -15.578 1.00 90.81 93 MET A C 1
ATOM 742 O O . MET A 1 93 ? 4.640 -9.848 -15.255 1.00 90.81 93 MET A O 1
ATOM 746 N N . PHE A 1 94 ? 2.801 -8.581 -15.044 1.00 90.62 94 PHE A N 1
ATOM 747 C CA . PHE A 1 94 ? 3.355 -7.702 -14.027 1.00 90.62 94 PHE A CA 1
ATOM 748 C C . PHE A 1 94 ? 3.644 -8.439 -12.719 1.00 90.62 94 PHE A C 1
ATOM 750 O O . PHE A 1 94 ? 4.749 -8.334 -12.208 1.00 90.62 94 PHE A O 1
ATOM 757 N N . VAL A 1 95 ? 2.717 -9.261 -12.216 1.00 84.31 95 VAL A N 1
ATOM 758 C CA . VAL A 1 95 ? 2.981 -10.092 -11.023 1.00 84.31 95 VAL A CA 1
ATOM 759 C C . VAL A 1 95 ? 4.096 -11.099 -11.258 1.00 84.31 95 VAL A C 1
ATOM 761 O O . VAL A 1 95 ? 4.948 -11.259 -10.388 1.00 84.31 95 VAL A O 1
ATOM 764 N N . ASP A 1 96 ? 4.113 -11.747 -12.424 1.00 85.81 96 ASP A N 1
ATOM 765 C CA . ASP A 1 96 ? 5.188 -12.673 -12.782 1.00 85.81 96 ASP A CA 1
ATOM 766 C C . ASP A 1 96 ? 6.549 -11.938 -12.799 1.00 85.81 96 ASP A C 1
ATOM 768 O O . ASP A 1 96 ? 7.567 -12.510 -12.416 1.00 85.81 96 ASP A O 1
ATOM 772 N N . GLU A 1 97 ? 6.581 -10.664 -13.202 1.00 93.12 97 GLU A N 1
ATOM 773 C CA . GLU A 1 97 ? 7.795 -9.843 -13.213 1.00 93.12 97 GLU A CA 1
ATOM 774 C C . GLU A 1 97 ? 8.205 -9.350 -11.820 1.00 93.12 97 GLU A C 1
ATOM 776 O O . GLU A 1 97 ? 9.386 -9.405 -11.489 1.00 93.12 97 GLU A O 1
ATOM 781 N N . LEU A 1 98 ? 7.251 -8.956 -10.969 1.00 87.62 98 LEU A N 1
ATOM 782 C CA . LEU A 1 98 ? 7.519 -8.628 -9.563 1.00 87.62 98 LEU A CA 1
ATOM 783 C C . LEU A 1 98 ? 8.150 -9.815 -8.824 1.00 87.62 98 LEU A C 1
ATOM 785 O O . LEU A 1 98 ? 9.096 -9.645 -8.063 1.00 87.62 98 LEU A O 1
ATOM 789 N N . GLN A 1 99 ? 7.659 -11.031 -9.077 1.00 82.56 99 GLN A N 1
ATOM 790 C CA . GLN A 1 99 ? 8.222 -12.246 -8.485 1.00 82.56 99 GLN A CA 1
ATOM 791 C C . GLN A 1 99 ? 9.662 -12.500 -8.919 1.00 82.56 99 GLN A C 1
ATOM 793 O O . GLN A 1 99 ? 10.471 -12.928 -8.103 1.00 82.56 99 GLN A O 1
ATOM 798 N N . LYS A 1 100 ? 9.991 -12.253 -10.191 1.00 87.06 100 LYS A N 1
ATOM 799 C CA . LYS A 1 100 ? 11.373 -12.371 -10.669 1.00 87.06 100 LYS A CA 1
ATOM 800 C C . LYS A 1 100 ? 12.260 -11.313 -10.030 1.00 87.06 100 LYS A C 1
ATOM 802 O O . LYS A 1 100 ? 13.332 -11.667 -9.557 1.00 87.06 100 LYS A O 1
ATOM 807 N N . ALA A 1 101 ? 11.797 -10.062 -9.998 1.00 87.50 101 ALA A N 1
ATOM 808 C CA . ALA A 1 101 ? 12.521 -8.930 -9.431 1.00 87.50 101 ALA A CA 1
ATOM 809 C C . ALA A 1 101 ? 12.891 -9.170 -7.957 1.00 87.50 101 ALA A C 1
ATOM 811 O O . ALA A 1 101 ? 14.061 -9.063 -7.613 1.00 87.50 101 ALA A O 1
ATOM 812 N N . ALA A 1 102 ? 11.944 -9.623 -7.132 1.00 81.00 102 ALA A N 1
ATOM 813 C CA . ALA A 1 102 ? 12.189 -9.936 -5.717 1.00 81.00 102 ALA A CA 1
ATOM 814 C C . ALA A 1 102 ? 13.071 -11.174 -5.460 1.00 81.00 102 ALA A C 1
ATOM 816 O O . ALA A 1 102 ? 13.336 -11.538 -4.321 1.00 81.00 102 ALA A O 1
ATOM 817 N N . LEU A 1 103 ? 13.448 -11.912 -6.505 1.00 80.12 103 LEU A N 1
ATOM 818 C CA . LEU A 1 103 ? 14.344 -13.066 -6.396 1.00 80.12 103 LEU A CA 1
ATOM 819 C C . LEU A 1 103 ? 15.726 -12.775 -6.986 1.00 80.12 103 LEU A C 1
ATOM 821 O O . LEU A 1 103 ? 16.573 -13.669 -7.015 1.00 80.12 103 LEU A O 1
ATOM 825 N N . VAL A 1 104 ? 15.964 -11.551 -7.465 1.00 85.19 104 VAL A N 1
ATOM 826 C CA . VAL A 1 104 ? 17.215 -11.158 -8.126 1.00 85.19 104 VAL A CA 1
ATOM 827 C C . VAL A 1 104 ? 18.410 -11.249 -7.183 1.00 85.19 104 VAL A C 1
ATOM 829 O O . VAL A 1 104 ? 19.481 -11.688 -7.604 1.00 85.19 104 VAL A O 1
ATOM 832 N N . ASP A 1 105 ? 18.237 -10.871 -5.920 1.00 78.62 105 ASP A N 1
ATOM 833 C CA . ASP A 1 105 ? 19.282 -10.922 -4.895 1.00 78.62 105 ASP A CA 1
ATOM 834 C C . ASP A 1 105 ? 19.340 -12.274 -4.149 1.00 78.62 105 ASP A C 1
ATOM 836 O O . ASP A 1 105 ? 20.202 -12.493 -3.296 1.00 78.62 105 ASP A O 1
ATOM 840 N N . GLY A 1 106 ? 18.469 -13.218 -4.523 1.00 68.25 106 GLY A N 1
ATOM 841 C CA . GLY A 1 106 ? 18.455 -14.590 -4.025 1.00 68.25 106 GLY A CA 1
ATOM 842 C C . GLY A 1 106 ? 17.633 -14.823 -2.755 1.00 68.25 106 GLY A C 1
ATOM 843 O O . GLY A 1 106 ? 17.570 -15.974 -2.312 1.00 68.25 106 GLY A O 1
ATOM 844 N N . ALA A 1 107 ? 16.977 -13.807 -2.182 1.00 68.19 107 ALA A N 1
ATOM 845 C CA . ALA A 1 107 ? 16.121 -13.997 -1.014 1.00 68.19 107 ALA A CA 1
ATOM 846 C C . ALA A 1 107 ? 14.901 -13.069 -1.017 1.00 68.19 107 ALA A C 1
ATOM 848 O O . ALA A 1 107 ? 15.021 -11.874 -0.806 1.00 68.19 107 ALA A O 1
ATOM 849 N N . LEU A 1 108 ? 13.708 -13.666 -1.114 1.00 66.44 108 LEU A N 1
ATOM 850 C CA . LEU A 1 108 ? 12.447 -12.936 -1.006 1.00 66.44 108 LEU A CA 1
ATOM 851 C C . LEU A 1 108 ? 12.258 -12.373 0.413 1.00 66.44 108 LEU A C 1
ATOM 853 O O . LEU A 1 108 ? 11.993 -13.129 1.358 1.00 66.44 108 LEU A O 1
ATOM 857 N N . LYS A 1 109 ? 12.334 -11.052 0.556 1.00 71.50 109 LYS A N 1
ATOM 858 C CA . LYS A 1 109 ? 12.138 -10.342 1.825 1.00 71.50 109 LYS A CA 1
ATOM 859 C C . LYS A 1 109 ? 10.653 -10.231 2.165 1.00 71.50 109 LYS A C 1
ATOM 861 O O . LYS A 1 109 ? 9.761 -10.354 1.320 1.00 71.50 109 LYS A O 1
ATOM 866 N N . SER A 1 110 ? 10.353 -10.019 3.446 1.00 60.81 110 SER A N 1
ATOM 867 C CA . SER A 1 110 ? 8.971 -9.933 3.942 1.00 60.81 110 SER A CA 1
ATOM 868 C C . SER A 1 110 ? 8.180 -8.787 3.295 1.00 60.81 110 SER A C 1
ATOM 870 O O . SER A 1 110 ? 7.010 -8.984 2.960 1.00 60.81 110 SER A O 1
ATOM 872 N N . GLY A 1 111 ? 8.819 -7.634 3.060 1.00 61.47 111 GLY A N 1
ATOM 873 C CA . GLY A 1 111 ? 8.218 -6.484 2.372 1.00 61.47 111 GLY A CA 1
ATOM 874 C C . GLY A 1 111 ? 7.876 -6.772 0.907 1.00 61.47 111 GLY A C 1
ATOM 875 O O . GLY A 1 111 ? 6.755 -6.516 0.462 1.00 61.47 111 GLY A O 1
ATOM 876 N N . GLU A 1 112 ? 8.788 -7.407 0.174 1.00 67.56 112 GLU A N 1
ATOM 877 C CA . GLU A 1 112 ? 8.576 -7.796 -1.225 1.00 67.56 112 GLU A CA 1
ATOM 878 C C . GLU A 1 112 ? 7.459 -8.829 -1.366 1.00 67.56 112 GLU A C 1
ATOM 880 O O . GLU A 1 112 ? 6.587 -8.719 -2.232 1.00 67.56 112 GLU A O 1
ATOM 885 N N . LYS A 1 113 ? 7.435 -9.816 -0.460 1.00 65.00 113 LYS A N 1
ATOM 886 C CA . LYS A 1 113 ? 6.381 -10.829 -0.398 1.00 65.00 113 LYS A CA 1
ATOM 887 C C . LYS A 1 113 ? 5.006 -10.194 -0.203 1.00 65.00 113 LYS A C 1
ATOM 889 O O . LYS A 1 113 ? 4.040 -10.643 -0.825 1.00 65.00 113 LYS A O 1
ATOM 894 N N . PHE A 1 114 ? 4.909 -9.164 0.638 1.00 65.88 114 PHE A N 1
ATOM 895 C CA . PHE A 1 114 ? 3.661 -8.441 0.857 1.00 65.88 114 PHE A CA 1
ATOM 896 C C . PHE A 1 114 ? 3.213 -7.690 -0.402 1.00 65.88 114 PHE A C 1
ATOM 898 O O . PHE A 1 114 ? 2.065 -7.850 -0.817 1.00 65.88 114 PHE A O 1
ATOM 905 N N . LEU A 1 115 ? 4.109 -6.944 -1.057 1.00 66.19 115 LEU A N 1
ATOM 906 C CA . LEU A 1 115 ? 3.788 -6.227 -2.295 1.00 66.19 115 LEU A CA 1
ATOM 907 C C . LEU A 1 115 ? 3.357 -7.191 -3.411 1.00 66.19 115 LEU A C 1
ATOM 909 O O . LEU A 1 115 ? 2.315 -6.988 -4.034 1.00 66.19 115 LEU A O 1
ATOM 913 N N . ILE A 1 116 ? 4.078 -8.299 -3.606 1.00 68.81 116 ILE A N 1
ATOM 914 C CA . ILE A 1 116 ? 3.704 -9.347 -4.568 1.00 68.81 116 ILE A CA 1
ATOM 915 C C . ILE A 1 116 ? 2.325 -9.929 -4.242 1.00 68.81 116 ILE A C 1
ATOM 917 O O . ILE A 1 116 ? 1.505 -10.105 -5.145 1.00 68.81 116 ILE A O 1
ATOM 921 N N . MET A 1 117 ? 2.042 -10.220 -2.968 1.00 65.75 117 MET A N 1
ATOM 922 C CA . MET A 1 117 ? 0.741 -10.734 -2.532 1.00 65.75 117 MET A CA 1
ATOM 923 C C . MET A 1 117 ? -0.382 -9.721 -2.787 1.00 65.75 117 MET A C 1
ATOM 925 O O . MET A 1 117 ? -1.445 -10.104 -3.284 1.00 65.75 117 MET A O 1
ATOM 929 N N . LEU A 1 118 ? -0.153 -8.442 -2.483 1.00 67.31 118 LEU A N 1
ATOM 930 C CA . LEU A 1 118 ? -1.106 -7.359 -2.710 1.00 67.31 118 LEU A CA 1
ATOM 931 C C . LEU A 1 118 ? -1.446 -7.248 -4.200 1.00 67.31 118 LEU A C 1
ATOM 933 O O . LEU A 1 118 ? -2.618 -7.313 -4.577 1.00 67.31 118 LEU A O 1
ATOM 937 N N . TYR A 1 119 ? -0.431 -7.193 -5.064 1.00 69.69 119 TYR A N 1
ATOM 938 C CA . TYR A 1 119 ? -0.633 -7.153 -6.510 1.00 69.69 119 TYR A CA 1
ATOM 939 C C . TY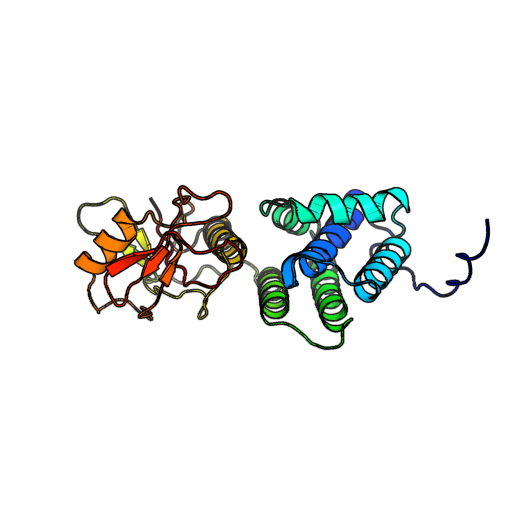R A 1 119 ? -1.303 -8.426 -7.037 1.00 69.69 119 TYR A C 1
ATOM 941 O O . TYR A 1 119 ? -2.267 -8.337 -7.794 1.00 69.69 119 TYR A O 1
ATOM 949 N N . ALA A 1 120 ? -0.893 -9.616 -6.597 1.00 67.25 120 ALA A N 1
ATOM 950 C CA . ALA A 1 120 ? -1.537 -10.869 -6.996 1.00 67.25 120 ALA A CA 1
ATOM 951 C C . ALA A 1 120 ? -3.032 -10.897 -6.627 1.00 67.25 120 ALA A C 1
ATOM 953 O O . ALA A 1 120 ? -3.868 -11.321 -7.431 1.00 67.25 120 ALA A O 1
ATOM 954 N N . LYS A 1 121 ? -3.392 -10.379 -5.447 1.00 65.94 121 LYS A N 1
ATOM 955 C CA . LYS A 1 121 ? -4.781 -10.264 -4.978 1.00 65.94 121 LYS A CA 1
ATOM 956 C C . LYS A 1 121 ? -5.592 -9.259 -5.803 1.00 65.94 121 LYS A C 1
ATOM 958 O O . LYS A 1 121 ? -6.755 -9.529 -6.107 1.00 65.94 121 LYS A O 1
ATOM 963 N N . LEU A 1 122 ? -4.986 -8.144 -6.217 1.00 59.38 122 LEU A N 1
ATOM 964 C CA . LEU A 1 122 ? -5.604 -7.150 -7.109 1.00 59.38 122 LEU A CA 1
ATOM 965 C C . LEU A 1 122 ? -5.837 -7.685 -8.534 1.00 59.38 122 LEU A C 1
ATOM 967 O O . LEU A 1 122 ? -6.672 -7.164 -9.265 1.00 59.38 122 LEU A O 1
ATOM 971 N N . ILE A 1 123 ? -5.137 -8.751 -8.923 1.00 63.97 123 ILE A N 1
ATOM 972 C CA . ILE A 1 123 ? -5.185 -9.343 -10.270 1.00 63.97 123 ILE A CA 1
ATOM 973 C C . ILE A 1 123 ? -6.118 -10.569 -10.326 1.00 63.97 123 ILE A C 1
ATOM 975 O O . ILE A 1 123 ? -6.516 -11.014 -11.407 1.00 63.97 123 ILE A O 1
ATOM 979 N N . GLY A 1 124 ? -6.510 -11.084 -9.155 1.00 51.91 124 GLY A N 1
ATOM 980 C CA . GLY A 1 124 ? -7.376 -12.249 -8.965 1.00 51.91 124 GLY A CA 1
ATOM 981 C C . GLY A 1 124 ? -8.795 -11.967 -8.452 1.00 51.91 124 GLY A C 1
ATOM 982 O O . GLY A 1 124 ? -9.524 -12.925 -8.206 1.00 51.91 124 GLY A O 1
ATOM 983 N N . LYS A 1 125 ? -9.220 -10.706 -8.298 1.00 40.94 125 LYS A N 1
ATOM 984 C CA . LYS A 1 125 ? -10.617 -10.360 -7.980 1.00 40.94 125 LYS A CA 1
ATOM 985 C C . LYS A 1 125 ? -11.213 -9.412 -9.024 1.00 40.94 125 LYS A C 1
ATOM 987 O O . LYS A 1 125 ? -10.912 -8.225 -9.020 1.00 40.94 125 LYS A O 1
ATOM 992 N N . GLU A 1 126 ? -12.156 -9.918 -9.824 1.00 35.03 126 GLU A N 1
ATOM 993 C CA . GLU A 1 126 ? -13.385 -9.143 -10.047 1.00 35.03 126 GLU A CA 1
ATOM 994 C C . GLU A 1 126 ? -13.995 -8.856 -8.663 1.00 35.03 126 GLU A C 1
ATOM 996 O O . GLU A 1 126 ? -13.909 -9.725 -7.780 1.00 35.03 126 GLU A O 1
ATOM 1001 N N . PRO A 1 127 ? -14.566 -7.664 -8.423 1.00 34.38 127 PRO A N 1
ATOM 1002 C CA . PRO A 1 127 ? -15.200 -7.351 -7.153 1.00 34.38 127 PRO A CA 1
ATOM 1003 C C . PRO A 1 127 ? -16.397 -8.285 -6.962 1.00 34.38 127 PRO A C 1
ATOM 1005 O O . PRO A 1 127 ? -17.495 -8.043 -7.445 1.00 34.38 127 PRO A O 1
ATOM 1008 N N . GLN A 1 128 ? -16.175 -9.388 -6.255 1.00 31.56 128 GLN A N 1
ATOM 1009 C CA . GLN A 1 128 ? -17.259 -10.141 -5.650 1.00 31.56 128 GLN A CA 1
ATOM 1010 C C . GLN A 1 128 ? -17.833 -9.238 -4.555 1.00 31.56 128 GLN A C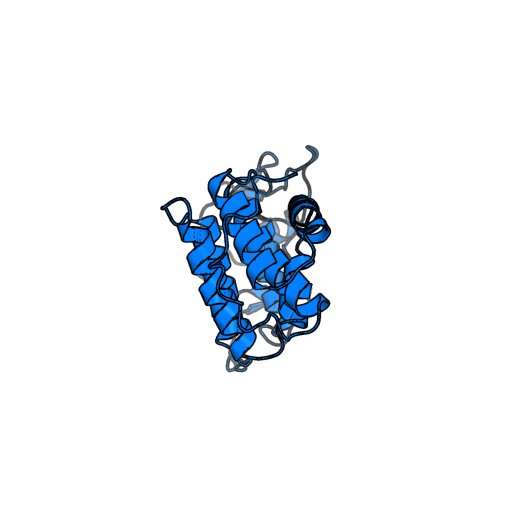 1
ATOM 1012 O O . GLN A 1 128 ? -17.065 -8.874 -3.650 1.00 31.56 128 GLN A O 1
ATOM 1017 N N . PRO A 1 129 ? -19.123 -8.857 -4.610 1.00 29.75 129 PRO A N 1
ATOM 1018 C CA . PRO A 1 129 ? -19.758 -8.220 -3.474 1.00 29.75 129 PRO A CA 1
ATOM 1019 C C . PRO A 1 129 ? -19.594 -9.185 -2.305 1.00 29.75 129 PRO A C 1
ATOM 1021 O O . PRO A 1 129 ? -20.034 -10.334 -2.367 1.00 29.75 129 PRO A O 1
ATOM 1024 N N . VAL A 1 130 ? -18.869 -8.754 -1.272 1.00 33.50 130 VAL A N 1
ATOM 1025 C CA . VAL A 1 130 ? -18.791 -9.516 -0.029 1.00 33.50 130 VAL A CA 1
ATOM 1026 C C . VAL A 1 130 ? -20.223 -9.582 0.478 1.00 33.50 130 VAL A C 1
ATOM 1028 O O . VAL A 1 130 ? -20.810 -8.563 0.838 1.00 33.50 130 VAL A O 1
ATOM 1031 N N . SER A 1 131 ? -20.805 -10.775 0.380 1.00 30.25 131 SER A N 1
ATOM 1032 C CA . SER A 1 131 ? -22.186 -11.047 0.735 1.00 30.25 131 SER A CA 1
ATOM 1033 C C . SER A 1 131 ? -22.450 -10.549 2.151 1.00 30.25 131 SER A C 1
ATOM 1035 O O . SER A 1 131 ? -21.778 -10.950 3.100 1.00 30.25 131 SER A O 1
ATOM 1037 N N . SER A 1 132 ? -23.430 -9.659 2.239 1.00 38.50 132 SER A N 1
ATOM 1038 C CA . SER A 1 132 ? -24.175 -9.226 3.415 1.00 38.50 132 SER A CA 1
ATOM 1039 C C . SER A 1 132 ? -24.144 -10.223 4.583 1.00 38.50 132 SER A C 1
ATOM 1041 O O . SER A 1 132 ? -24.904 -11.191 4.593 1.00 38.50 132 SER A O 1
ATOM 1043 N N . ASN A 1 133 ? -23.269 -9.985 5.566 1.00 38.62 133 ASN A N 1
ATOM 1044 C CA . ASN A 1 133 ? -23.657 -9.482 6.890 1.00 38.62 133 ASN A CA 1
ATOM 1045 C C . ASN A 1 133 ? -22.423 -9.270 7.802 1.00 38.62 133 ASN A C 1
ATOM 1047 O O . ASN A 1 133 ? -21.833 -10.219 8.296 1.00 38.62 133 ASN A O 1
ATOM 1051 N N . GLN A 1 134 ? -22.110 -7.984 8.026 1.00 55.03 134 GLN A N 1
ATOM 1052 C CA . GLN A 1 134 ? -21.394 -7.383 9.171 1.00 55.03 134 GLN A CA 1
ATOM 1053 C C . GLN A 1 134 ? -19.893 -7.688 9.376 1.00 55.03 134 GLN A C 1
ATOM 1055 O O . GLN A 1 134 ? -19.484 -8.174 10.418 1.00 55.03 134 GLN A O 1
ATOM 1060 N N . GLY A 1 135 ? -19.050 -7.256 8.428 1.00 78.44 135 GLY A N 1
ATOM 1061 C CA . GLY A 1 135 ? -17.599 -7.065 8.641 1.00 78.44 135 GLY A CA 1
ATOM 1062 C C . GLY A 1 135 ? -17.227 -5.701 9.251 1.00 78.44 135 GLY A C 1
ATOM 1063 O O . GLY A 1 135 ? -16.096 -5.237 9.091 1.00 78.44 135 GLY A O 1
ATOM 1064 N N . VAL A 1 136 ? -18.202 -5.010 9.855 1.00 88.75 136 VAL A N 1
ATOM 1065 C CA . VAL A 1 136 ? -18.057 -3.654 10.398 1.00 88.75 136 VAL A CA 1
ATOM 1066 C C . VAL A 1 136 ? -18.843 -3.478 11.693 1.00 88.75 136 VAL A C 1
ATOM 1068 O O . VAL A 1 136 ? -19.889 -4.099 11.881 1.00 88.75 136 VAL A O 1
ATOM 1071 N N . ILE A 1 137 ? -18.368 -2.584 12.552 1.00 89.56 137 ILE A N 1
ATOM 1072 C CA . ILE A 1 137 ? -18.948 -2.229 13.843 1.00 89.56 137 ILE A CA 1
ATOM 1073 C C . ILE A 1 137 ? -19.243 -0.723 13.837 1.00 89.56 137 ILE A C 1
ATOM 1075 O O . ILE A 1 137 ? -18.355 0.089 13.592 1.00 89.56 137 ILE A O 1
ATOM 1079 N N . LYS A 1 138 ? -20.494 -0.326 14.104 1.00 89.00 138 LYS A N 1
ATOM 1080 C CA . LYS A 1 138 ? -20.866 1.094 14.237 1.00 89.00 138 LYS A CA 1
ATOM 1081 C C . LYS A 1 138 ? -20.668 1.549 15.673 1.00 89.00 138 LYS A C 1
ATOM 1083 O O . LYS A 1 138 ? -21.297 0.984 16.567 1.00 89.00 138 LYS A O 1
ATOM 1088 N N . GLN A 1 139 ? -19.852 2.575 15.882 1.00 83.75 139 GLN A N 1
ATOM 1089 C CA . GLN A 1 139 ? -19.626 3.121 17.214 1.00 83.75 139 GLN A CA 1
ATOM 1090 C C . GLN A 1 139 ? -20.849 3.910 17.684 1.00 83.75 139 GLN A C 1
ATOM 1092 O O . GLN A 1 139 ? -21.366 4.783 16.986 1.00 83.75 139 GLN A O 1
ATOM 1097 N N . ASN A 1 140 ? -21.356 3.567 18.869 1.00 79.31 140 ASN A N 1
ATOM 1098 C CA . ASN A 1 140 ? -22.577 4.178 19.379 1.00 79.31 140 ASN A CA 1
ATOM 1099 C C . ASN A 1 140 ? -22.350 5.665 19.695 1.00 79.31 140 ASN A C 1
ATOM 1101 O O . ASN A 1 140 ? -21.372 6.022 20.343 1.00 79.31 140 ASN A O 1
ATOM 1105 N N . GLY A 1 141 ? -23.264 6.529 19.252 1.00 79.94 141 GLY A N 1
ATOM 1106 C CA . GLY A 1 141 ? -23.174 7.975 19.471 1.00 79.94 141 GLY A CA 1
ATOM 1107 C C . GLY A 1 141 ? -22.159 8.717 18.590 1.00 79.94 141 GLY A C 1
ATOM 1108 O O . GLY A 1 141 ? -22.166 9.946 18.602 1.00 79.94 141 GLY A O 1
ATOM 1109 N N . SER A 1 142 ? -21.348 8.018 17.787 1.00 85.81 142 SER A N 1
ATOM 1110 C CA . SER A 1 142 ? -20.484 8.630 16.772 1.00 85.81 142 SER A CA 1
ATOM 1111 C C . SER A 1 142 ? -20.993 8.316 15.358 1.00 85.81 142 SER A C 1
ATOM 1113 O O . SER A 1 142 ? -21.910 7.515 15.158 1.00 85.81 142 SER A O 1
ATOM 1115 N N . LYS A 1 143 ? -20.431 8.992 14.350 1.00 91.31 143 LYS A N 1
ATOM 1116 C CA . LYS A 1 143 ? -20.665 8.662 12.932 1.00 91.31 143 LYS A CA 1
ATOM 1117 C C . LYS A 1 143 ? -19.651 7.645 12.399 1.00 91.31 143 LYS A C 1
ATOM 1119 O O . LYS A 1 143 ? -19.702 7.319 11.216 1.00 91.31 143 LYS A O 1
ATOM 1124 N N . LEU A 1 144 ? -18.751 7.163 13.256 1.00 94.81 144 LEU A N 1
ATOM 1125 C CA . LEU A 1 144 ? -17.643 6.309 12.862 1.00 94.81 144 LEU A CA 1
ATOM 1126 C C . LEU A 1 144 ? -18.088 4.853 12.726 1.00 94.81 144 LEU A C 1
ATOM 1128 O O . LEU A 1 144 ? -18.848 4.306 13.535 1.00 94.81 144 LEU A O 1
ATOM 1132 N N . VAL A 1 145 ? -17.571 4.218 11.684 1.00 94.50 145 VAL A N 1
ATOM 1133 C CA . VAL A 1 145 ? -17.758 2.805 11.384 1.00 94.50 145 VAL A CA 1
ATOM 1134 C C . VAL A 1 145 ? -16.391 2.146 11.337 1.00 94.50 145 VAL A C 1
ATOM 1136 O O . VAL A 1 145 ? -15.534 2.531 10.555 1.00 94.50 145 VAL A O 1
ATOM 1139 N N . TRP A 1 146 ? -16.189 1.132 12.160 1.00 95.00 146 TRP A N 1
ATOM 1140 C CA . TRP A 1 146 ? -14.939 0.392 12.255 1.00 95.00 146 TRP A CA 1
ATOM 1141 C C . TRP A 1 146 ? -15.046 -0.918 11.498 1.00 95.00 146 TRP A C 1
ATOM 1143 O O . TRP A 1 146 ? -16.132 -1.480 11.373 1.00 95.00 146 TRP A O 1
ATOM 1153 N N . THR A 1 147 ? -13.930 -1.447 11.015 1.00 93.69 147 THR A N 1
ATOM 1154 C CA . THR A 1 147 ? -13.889 -2.864 10.622 1.00 93.69 147 THR A CA 1
ATOM 1155 C C . THR A 1 147 ? -14.076 -3.746 11.864 1.00 93.69 147 THR A C 1
ATOM 1157 O O . THR A 1 147 ? -13.599 -3.403 12.946 1.00 93.69 147 THR A O 1
ATOM 1160 N N . SER A 1 148 ? -14.806 -4.862 11.746 1.00 91.50 148 SER A N 1
ATOM 1161 C CA . SER A 1 148 ? -15.050 -5.766 12.888 1.00 91.50 148 SER A CA 1
ATOM 1162 C C . SER A 1 148 ? -13.819 -6.581 13.291 1.00 91.50 148 SER A C 1
ATOM 1164 O O . SER A 1 148 ? -13.702 -7.002 14.439 1.00 91.50 148 SER A O 1
ATOM 1166 N N . ASN A 1 149 ? -12.906 -6.775 12.338 1.00 92.06 149 ASN A N 1
ATOM 1167 C CA . ASN A 1 149 ? -11.602 -7.388 12.521 1.00 92.06 149 ASN A CA 1
ATOM 1168 C C . ASN A 1 149 ? -10.532 -6.290 12.593 1.00 92.06 149 ASN A C 1
ATOM 1170 O O . ASN A 1 149 ? -10.240 -5.654 11.579 1.00 92.06 149 ASN A O 1
ATOM 1174 N N . ALA A 1 150 ? -9.928 -6.112 13.771 1.00 93.50 150 ALA A N 1
ATOM 1175 C CA . ALA A 1 150 ? -8.892 -5.108 14.014 1.00 93.50 150 ALA A CA 1
ATOM 1176 C C . ALA A 1 150 ? -7.581 -5.383 13.267 1.00 93.50 150 ALA A C 1
ATOM 1178 O O . ALA A 1 150 ? -6.772 -4.482 13.106 1.00 93.50 150 ALA A O 1
ATOM 1179 N N . ASN A 1 151 ? -7.364 -6.602 12.775 1.00 93.06 151 ASN A N 1
ATOM 1180 C CA . ASN A 1 151 ? -6.196 -6.972 11.986 1.00 93.06 151 ASN A CA 1
ATOM 1181 C C . ASN A 1 151 ? -6.629 -7.569 10.641 1.00 93.06 151 ASN A C 1
ATOM 1183 O O . ASN A 1 151 ? -6.398 -8.742 10.341 1.00 93.06 151 ASN A O 1
ATOM 1187 N N . LEU A 1 152 ? -7.271 -6.748 9.806 1.00 89.81 152 LEU A N 1
ATOM 1188 C CA . LEU A 1 152 ? -7.786 -7.175 8.501 1.00 89.81 152 LEU A CA 1
ATOM 1189 C C . LEU A 1 152 ? -6.682 -7.698 7.557 1.00 89.81 152 LEU A C 1
ATOM 1191 O O . LEU A 1 152 ? -6.944 -8.538 6.693 1.00 89.81 152 LEU A O 1
ATOM 1195 N N . ALA A 1 153 ? -5.447 -7.220 7.732 1.00 85.81 153 ALA A N 1
ATOM 1196 C CA . ALA A 1 153 ? -4.273 -7.670 6.988 1.00 85.81 153 ALA A CA 1
ATOM 1197 C C . ALA A 1 153 ? -3.764 -9.057 7.422 1.00 85.81 153 ALA A C 1
ATOM 1199 O O . ALA A 1 153 ? -3.015 -9.686 6.677 1.00 85.81 153 ALA A O 1
ATOM 1200 N N . ASN A 1 154 ? -4.175 -9.544 8.600 1.00 86.50 154 ASN A N 1
ATOM 1201 C CA . ASN A 1 154 ? -3.622 -10.718 9.283 1.00 86.50 154 ASN A CA 1
ATOM 1202 C C . ASN A 1 154 ? -2.096 -10.645 9.516 1.00 86.50 154 ASN A C 1
ATOM 1204 O O . ASN A 1 154 ? -1.445 -11.672 9.702 1.00 86.50 154 ASN A O 1
ATOM 1208 N N . SER A 1 155 ? -1.518 -9.441 9.509 1.00 88.00 155 SER A N 1
ATOM 1209 C CA . SER A 1 155 ? -0.101 -9.173 9.769 1.00 88.00 155 SER A CA 1
ATOM 1210 C C . SER A 1 155 ? 0.119 -7.687 10.050 1.00 88.00 155 SER A C 1
ATOM 1212 O O . SER A 1 155 ? -0.644 -6.850 9.570 1.00 88.00 155 SER A O 1
ATOM 1214 N N . ALA A 1 156 ? 1.194 -7.351 10.765 1.00 90.88 156 ALA A N 1
ATOM 1215 C CA . ALA A 1 156 ? 1.662 -5.972 10.854 1.00 90.88 156 ALA A CA 1
ATOM 1216 C C . ALA A 1 156 ? 2.169 -5.489 9.481 1.00 90.88 156 ALA A C 1
ATOM 1218 O O . ALA A 1 156 ? 2.727 -6.270 8.706 1.00 90.88 156 ALA A O 1
ATOM 1219 N N . LEU A 1 157 ? 1.950 -4.211 9.183 1.00 88.44 157 LEU A N 1
ATOM 1220 C CA . LEU A 1 157 ? 2.279 -3.551 7.923 1.00 88.44 157 LEU A CA 1
ATOM 1221 C C . LEU A 1 157 ? 3.174 -2.343 8.189 1.00 88.44 157 LEU A C 1
ATOM 1223 O O . LEU A 1 157 ? 3.090 -1.736 9.255 1.00 88.44 157 LEU A O 1
ATOM 1227 N N . ASN A 1 158 ? 3.988 -1.958 7.208 1.00 90.94 158 ASN A N 1
ATOM 1228 C CA . ASN A 1 158 ? 4.589 -0.627 7.227 1.00 90.94 158 ASN A CA 1
ATOM 1229 C C . ASN A 1 158 ? 3.548 0.446 6.881 1.00 90.94 158 ASN A C 1
ATOM 1231 O O . ASN A 1 158 ? 2.439 0.123 6.444 1.00 90.94 158 ASN A O 1
ATOM 1235 N N . PHE A 1 159 ? 3.878 1.718 7.103 1.00 90.12 159 PHE A N 1
ATOM 1236 C CA . PHE A 1 159 ? 2.898 2.799 6.979 1.00 90.12 159 PHE A CA 1
ATOM 1237 C C . PHE A 1 159 ? 2.329 2.911 5.558 1.00 90.12 159 PHE A C 1
ATOM 1239 O O . PHE A 1 159 ? 1.121 3.027 5.383 1.00 90.12 159 PHE A O 1
ATOM 1246 N N . ILE A 1 160 ? 3.178 2.763 4.537 1.00 84.94 160 ILE A N 1
ATOM 1247 C CA . ILE A 1 160 ? 2.744 2.784 3.132 1.00 84.94 160 ILE A CA 1
ATOM 1248 C C . ILE A 1 160 ? 1.768 1.633 2.871 1.00 84.94 160 ILE A C 1
ATOM 1250 O O . ILE A 1 160 ? 0.673 1.840 2.359 1.00 84.94 160 ILE A O 1
ATOM 1254 N N . ALA A 1 161 ? 2.112 0.408 3.275 1.00 80.00 161 ALA A N 1
ATOM 1255 C CA . ALA A 1 161 ? 1.232 -0.749 3.138 1.00 80.00 161 ALA A CA 1
ATOM 1256 C C . ALA A 1 161 ? -0.105 -0.572 3.883 1.00 80.00 161 ALA A C 1
ATOM 1258 O O . ALA A 1 161 ? -1.136 -1.056 3.408 1.00 80.00 161 ALA A O 1
ATOM 1259 N N . ALA A 1 162 ? -0.104 0.135 5.014 1.00 92.25 162 ALA A N 1
ATOM 1260 C CA . ALA A 1 162 ? -1.312 0.499 5.743 1.00 92.25 162 ALA A CA 1
ATOM 1261 C C . ALA A 1 162 ? -2.203 1.466 4.944 1.00 92.25 162 ALA A C 1
ATOM 1263 O O . ALA A 1 162 ? -3.400 1.211 4.797 1.00 92.25 162 ALA A O 1
ATOM 1264 N N . GLU A 1 163 ? -1.627 2.525 4.368 1.00 90.25 163 GLU A N 1
ATOM 1265 C CA . GLU A 1 163 ? -2.344 3.458 3.485 1.00 90.25 163 GLU A CA 1
ATOM 1266 C C . GLU A 1 163 ? -2.898 2.743 2.243 1.00 90.25 163 GLU A C 1
ATOM 1268 O O . GLU A 1 163 ? -4.045 2.954 1.842 1.00 90.25 163 GLU A O 1
ATOM 1273 N N . LEU A 1 164 ? -2.130 1.812 1.674 1.00 82.31 164 LEU A N 1
ATOM 1274 C CA . LEU A 1 164 ? -2.571 1.002 0.540 1.00 82.31 164 LEU A CA 1
ATOM 1275 C C . LEU A 1 164 ? -3.749 0.087 0.881 1.00 82.31 164 LEU A C 1
ATOM 1277 O O . LEU A 1 164 ? -4.668 -0.050 0.071 1.00 82.31 164 LEU A O 1
ATOM 1281 N N . LEU A 1 165 ? -3.753 -0.519 2.071 1.00 89.31 165 LEU A N 1
ATOM 1282 C CA . LEU A 1 165 ? -4.879 -1.325 2.540 1.00 89.31 165 LEU A CA 1
ATOM 1283 C C . LEU A 1 165 ? -6.157 -0.482 2.615 1.00 89.31 165 LEU A C 1
ATOM 1285 O O . LEU A 1 165 ? -7.206 -0.908 2.137 1.00 89.31 165 LEU A O 1
ATOM 1289 N N . VAL A 1 166 ? -6.069 0.721 3.179 1.00 94.06 166 VAL A N 1
ATOM 1290 C CA . VAL A 1 166 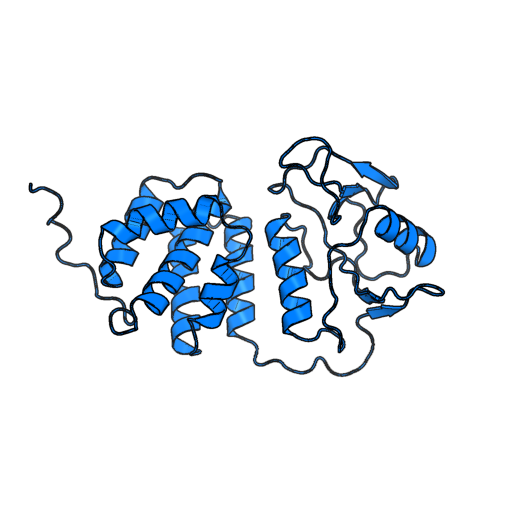? -7.193 1.660 3.265 1.00 94.06 166 VAL A CA 1
ATOM 1291 C C . VAL A 1 166 ? -7.709 2.042 1.874 1.00 94.06 166 VAL A C 1
ATOM 1293 O O . VAL A 1 166 ? -8.912 1.971 1.616 1.00 94.06 166 VAL A O 1
ATOM 1296 N N . ASN A 1 167 ? -6.806 2.377 0.951 1.00 86.19 167 ASN A N 1
ATOM 1297 C CA . ASN A 1 167 ? -7.161 2.694 -0.432 1.00 86.19 167 ASN A CA 1
ATOM 1298 C C . ASN A 1 167 ? -7.846 1.506 -1.131 1.00 86.19 167 ASN A C 1
ATOM 1300 O O . ASN A 1 167 ? -8.818 1.695 -1.868 1.00 86.19 167 ASN A O 1
ATOM 1304 N N . GLU A 1 168 ? -7.408 0.270 -0.857 1.00 82.50 168 GLU A N 1
ATOM 1305 C CA . GLU A 1 168 ? -8.072 -0.945 -1.340 1.00 82.50 168 GLU A CA 1
ATOM 1306 C C . GLU A 1 168 ? -9.522 -1.020 -0.832 1.00 82.50 168 GLU A C 1
ATOM 1308 O O . GLU A 1 168 ? -10.421 -1.303 -1.630 1.00 82.50 168 GLU A O 1
ATOM 1313 N N . LEU A 1 169 ? -9.773 -0.738 0.454 1.00 88.25 169 LEU A N 1
ATOM 1314 C CA . LEU A 1 169 ? -11.126 -0.750 1.028 1.00 88.25 169 LEU A CA 1
ATOM 1315 C C . LEU A 1 169 ? -12.051 0.254 0.341 1.00 88.25 169 LEU A C 1
ATOM 1317 O O . LEU A 1 169 ? -13.168 -0.113 -0.030 1.00 88.25 169 LEU A O 1
ATOM 1321 N N . ASN A 1 170 ? -11.563 1.473 0.106 1.00 89.19 170 ASN A N 1
ATOM 1322 C CA . ASN A 1 170 ? -12.316 2.519 -0.586 1.00 89.19 170 ASN A CA 1
ATOM 1323 C C . ASN A 1 170 ? -12.615 2.138 -2.034 1.00 89.19 170 ASN A C 1
ATOM 1325 O O . ASN A 1 170 ? -13.767 2.175 -2.461 1.00 89.19 170 ASN A O 1
ATOM 1329 N N . SER A 1 171 ? -11.608 1.662 -2.772 1.00 79.50 171 SER A N 1
ATOM 1330 C CA . SER A 1 171 ? -11.778 1.250 -4.173 1.00 79.50 171 SER A CA 1
ATOM 1331 C C . SER A 1 171 ? -12.805 0.124 -4.357 1.00 79.50 171 SER A C 1
ATOM 1333 O O . SER A 1 171 ? -13.404 -0.016 -5.423 1.00 79.50 171 SER A O 1
ATOM 1335 N N . LYS A 1 172 ? -13.008 -0.693 -3.316 1.00 80.56 172 LYS A N 1
ATOM 1336 C CA . LYS A 1 172 ? -13.910 -1.848 -3.328 1.00 80.56 172 LYS A CA 1
ATOM 1337 C C . LYS A 1 172 ? -15.277 -1.562 -2.724 1.00 80.56 172 LYS A C 1
ATOM 1339 O O . LYS A 1 172 ? -16.070 -2.500 -2.649 1.00 80.56 172 LYS A O 1
ATOM 1344 N N . TYR A 1 173 ? -15.545 -0.331 -2.281 1.00 83.94 173 TYR A N 1
ATOM 1345 C CA . TYR A 1 173 ? -16.728 -0.005 -1.485 1.00 83.94 173 TYR A CA 1
ATOM 1346 C C . TYR A 1 173 ? -16.922 -1.026 -0.357 1.00 83.94 173 TYR A C 1
ATOM 1348 O O . TYR A 1 173 ? -17.973 -1.667 -0.246 1.00 83.94 173 TYR A O 1
ATOM 1356 N N . PHE A 1 174 ? -15.869 -1.284 0.426 1.00 85.88 174 PHE A N 1
ATOM 1357 C CA . PHE A 1 174 ? -15.916 -2.313 1.460 1.00 85.88 174 PHE A CA 1
ATOM 1358 C C . PHE A 1 174 ? -17.066 -2.032 2.437 1.00 85.88 174 PHE A C 1
ATOM 1360 O O . PHE A 1 174 ? -17.205 -0.925 2.954 1.00 85.88 174 PHE A O 1
ATOM 1367 N N . ALA A 1 175 ? -17.921 -3.040 2.649 1.00 87.00 175 ALA A N 1
ATOM 1368 C CA . ALA A 1 175 ? -19.177 -2.926 3.398 1.00 87.00 175 ALA A CA 1
ATOM 1369 C C . ALA A 1 175 ? -20.142 -1.826 2.890 1.00 87.00 175 ALA A C 1
ATOM 1371 O O . ALA A 1 175 ? -20.990 -1.352 3.643 1.00 87.00 175 ALA A O 1
ATOM 1372 N N . GLY A 1 176 ? -20.037 -1.446 1.612 1.00 87.94 176 GLY A N 1
ATOM 1373 C CA . GLY A 1 176 ? -20.824 -0.379 0.992 1.00 87.94 176 GLY A CA 1
ATOM 1374 C C . GLY A 1 176 ? -20.343 1.037 1.324 1.00 87.94 176 GLY A C 1
ATOM 1375 O O . GLY A 1 176 ? -21.117 1.972 1.149 1.00 87.94 176 GLY A O 1
ATOM 1376 N N . LEU A 1 177 ? -19.111 1.195 1.823 1.00 91.19 177 LEU A N 1
ATOM 1377 C CA . LEU A 1 177 ? -18.532 2.467 2.271 1.00 91.19 177 LEU A CA 1
ATOM 1378 C C . LEU A 1 177 ? -17.219 2.775 1.531 1.00 91.19 177 LEU A C 1
ATOM 1380 O O . LEU A 1 177 ? -16.456 1.856 1.232 1.00 91.19 177 LEU A O 1
ATOM 1384 N N . ASP A 1 178 ? -16.947 4.057 1.278 1.00 90.50 178 ASP A N 1
ATOM 1385 C CA . ASP A 1 178 ? -15.781 4.581 0.540 1.00 90.50 178 ASP A CA 1
ATOM 1386 C C . ASP A 1 178 ? -15.002 5.681 1.294 1.00 90.50 178 ASP A C 1
ATOM 1388 O O . ASP A 1 178 ? -14.145 6.350 0.717 1.00 90.50 178 ASP A O 1
ATOM 1392 N N . GLY A 1 179 ? -15.284 5.851 2.589 1.00 95.44 179 GLY A N 1
ATOM 1393 C CA . GLY A 1 179 ? -14.638 6.823 3.478 1.00 95.44 179 GLY A CA 1
ATOM 1394 C C . GLY A 1 179 ? -13.664 6.206 4.482 1.00 95.44 179 GLY A C 1
ATOM 1395 O O . GLY A 1 179 ? -13.468 6.771 5.556 1.00 95.44 179 GLY A O 1
ATOM 1396 N N . TRP A 1 180 ? -13.104 5.031 4.186 1.00 97.31 180 TRP A N 1
ATOM 1397 C CA . TRP A 1 180 ? -12.114 4.368 5.032 1.00 97.31 180 TRP A CA 1
ATOM 1398 C C . TRP A 1 180 ? -10.825 5.189 5.106 1.00 97.31 180 TRP A C 1
ATOM 1400 O O . TRP A 1 180 ? -10.346 5.716 4.101 1.00 97.31 180 TRP A O 1
ATOM 1410 N N . ARG A 1 181 ? -10.240 5.255 6.299 1.00 98.12 181 ARG A N 1
ATOM 1411 C CA . ARG A 1 181 ? -8.980 5.934 6.609 1.00 98.12 181 ARG A CA 1
ATOM 1412 C C . ARG A 1 181 ? -8.251 5.246 7.760 1.00 98.12 181 ARG A C 1
ATOM 1414 O O . ARG A 1 181 ? -8.819 4.402 8.460 1.00 98.12 181 ARG A O 1
ATOM 1421 N N . LEU A 1 182 ? -6.987 5.619 7.958 1.00 97.75 182 LEU A N 1
ATOM 1422 C CA . LEU A 1 182 ? -6.327 5.369 9.236 1.00 97.75 182 LEU A CA 1
ATOM 1423 C C . LEU A 1 182 ? -7.011 6.220 10.325 1.00 97.75 182 LEU A C 1
ATOM 1425 O O . LEU A 1 182 ? -7.408 7.358 10.046 1.00 97.75 182 LEU A O 1
ATOM 1429 N N . PRO A 1 183 ? -7.187 5.678 11.537 1.00 97.56 183 PRO A N 1
ATOM 1430 C CA . PRO A 1 183 ? -7.798 6.408 12.640 1.00 97.56 183 PRO A CA 1
ATOM 1431 C C . PRO A 1 183 ? -6.829 7.419 13.256 1.00 97.56 183 PRO A C 1
ATOM 1433 O O . PRO A 1 183 ? -5.611 7.278 13.145 1.00 97.56 183 PRO A O 1
ATOM 1436 N N . THR A 1 184 ? -7.354 8.420 13.952 1.00 96.94 184 THR A N 1
ATOM 1437 C CA . THR A 1 184 ? -6.540 9.247 14.855 1.00 96.94 184 THR A CA 1
ATOM 1438 C C . THR A 1 184 ? -6.187 8.468 16.129 1.00 96.94 184 THR A C 1
ATOM 1440 O O . THR A 1 184 ? -6.741 7.398 16.400 1.00 96.94 184 THR A O 1
ATOM 1443 N N . ILE A 1 185 ? -5.262 8.989 16.941 1.00 95.44 185 ILE A N 1
ATOM 1444 C CA . ILE A 1 185 ? -4.938 8.377 18.240 1.00 95.44 185 ILE A CA 1
ATOM 1445 C C . ILE A 1 185 ? -6.150 8.418 19.176 1.00 95.44 185 ILE A C 1
ATOM 1447 O O . ILE A 1 185 ? -6.416 7.441 19.874 1.00 95.44 185 ILE A O 1
ATOM 1451 N N . GLU A 1 186 ? -6.891 9.526 19.170 1.00 93.94 186 GLU A N 1
ATOM 1452 C CA . GLU A 1 186 ? -8.111 9.691 19.968 1.00 93.94 186 GLU A CA 1
ATOM 1453 C C . GLU A 1 186 ? -9.180 8.666 19.568 1.00 93.94 186 GLU A C 1
ATOM 1455 O O . GLU A 1 186 ? -9.722 7.979 20.425 1.00 93.94 186 GLU A O 1
ATOM 1460 N N . GLU A 1 187 ? -9.400 8.463 18.268 1.00 95.50 187 GLU A N 1
ATOM 1461 C CA . GLU A 1 187 ? -10.354 7.470 17.768 1.00 95.50 187 GLU A CA 1
ATOM 1462 C C . GLU A 1 187 ? -9.969 6.036 18.148 1.00 95.50 187 GLU A C 1
ATOM 1464 O O . GLU A 1 187 ? -10.838 5.252 18.534 1.00 95.50 187 GLU A O 1
ATOM 1469 N N . LEU A 1 188 ? -8.677 5.688 18.070 1.00 94.75 188 LEU A N 1
ATOM 1470 C CA . LEU A 1 188 ? -8.173 4.386 18.517 1.00 94.75 188 LEU A CA 1
ATOM 1471 C C . LEU A 1 188 ? -8.393 4.179 20.021 1.00 94.75 188 LEU A C 1
ATOM 1473 O O . LEU A 1 188 ? -8.846 3.115 20.442 1.00 94.75 188 LEU A O 1
ATOM 1477 N N . LEU A 1 189 ? -8.090 5.189 20.839 1.00 91.19 189 LEU A N 1
ATOM 1478 C CA . LEU A 1 189 ? -8.341 5.129 22.277 1.00 91.19 189 LEU A CA 1
ATOM 1479 C C . LEU A 1 189 ? -9.837 4.950 22.552 1.00 91.19 189 LEU A C 1
ATOM 1481 O O . LEU A 1 189 ? -10.212 4.056 23.313 1.00 91.19 189 LEU A O 1
ATOM 1485 N N . ASP A 1 190 ? -10.686 5.743 21.906 1.00 90.06 190 ASP A N 1
ATOM 1486 C CA . ASP A 1 190 ? -12.134 5.708 22.090 1.00 90.06 190 ASP A CA 1
ATOM 1487 C C . ASP A 1 190 ? -12.739 4.356 21.703 1.00 90.06 190 ASP A C 1
ATOM 1489 O O . ASP A 1 190 ? -13.546 3.802 22.455 1.00 90.06 190 ASP A O 1
ATOM 1493 N N . VAL A 1 191 ? -12.353 3.788 20.553 1.00 89.06 191 VAL A N 1
ATOM 1494 C CA . VAL A 1 191 ? -12.899 2.499 20.103 1.00 89.06 191 VAL A CA 1
ATOM 1495 C C . VAL A 1 191 ? -12.470 1.353 21.015 1.00 89.06 191 VAL A C 1
ATOM 1497 O O . VAL A 1 191 ? -13.278 0.471 21.306 1.00 89.06 191 VAL A O 1
ATOM 1500 N N . ILE A 1 192 ? -11.240 1.379 21.529 1.00 87.12 192 ILE A N 1
ATOM 1501 C CA . ILE A 1 192 ? -10.738 0.356 22.450 1.00 87.12 192 ILE A CA 1
ATOM 1502 C C . ILE A 1 192 ? -11.471 0.424 23.790 1.00 87.12 192 ILE A C 1
ATOM 1504 O O . ILE A 1 192 ? -11.872 -0.613 24.322 1.00 87.12 192 ILE A O 1
ATOM 1508 N N . HIS A 1 193 ? -11.698 1.630 24.318 1.00 83.19 193 HIS A N 1
ATOM 1509 C CA . HIS A 1 193 ? -12.489 1.813 25.536 1.00 83.19 193 HIS A CA 1
ATOM 1510 C C . HIS A 1 193 ? -13.950 1.398 25.337 1.00 83.19 193 HIS A C 1
ATOM 1512 O O . HIS A 1 193 ? -14.560 0.850 26.255 1.00 83.19 193 HIS A O 1
ATOM 1518 N N . TRP A 1 194 ? -14.509 1.649 24.150 1.00 80.50 194 TRP A N 1
ATOM 1519 C CA . TRP A 1 194 ? -15.902 1.349 23.841 1.00 80.50 194 TRP A CA 1
ATOM 1520 C C . TRP A 1 194 ? -16.169 -0.142 23.584 1.00 80.50 194 TRP A C 1
ATOM 1522 O O . TRP A 1 194 ? -17.067 -0.703 24.210 1.00 80.50 194 TRP A O 1
ATOM 1532 N N . ILE A 1 195 ? -15.432 -0.787 22.670 1.00 73.81 195 ILE A N 1
ATOM 1533 C CA . ILE A 1 195 ? -15.686 -2.191 22.287 1.00 73.81 195 ILE A CA 1
ATOM 1534 C C . ILE A 1 195 ? -15.043 -3.169 23.280 1.00 73.81 195 ILE A C 1
ATOM 1536 O O . ILE A 1 195 ? -15.506 -4.299 23.443 1.00 73.81 195 ILE A O 1
ATOM 1540 N N . GLY A 1 196 ? -13.984 -2.760 23.981 1.00 64.81 196 GLY A N 1
ATOM 1541 C CA . GLY A 1 196 ? -13.272 -3.643 24.897 1.00 64.81 196 GLY A CA 1
ATOM 1542 C C . GLY A 1 196 ? -12.675 -4.863 24.180 1.00 64.81 196 GLY A C 1
ATOM 1543 O O . GLY A 1 196 ? -11.958 -4.724 23.193 1.00 64.81 196 GLY A O 1
ATOM 1544 N N . ARG A 1 197 ? -12.929 -6.075 24.703 1.00 59.78 197 ARG A N 1
ATOM 1545 C CA . ARG A 1 197 ? -12.322 -7.338 24.218 1.00 59.78 197 ARG A CA 1
ATOM 1546 C C . ARG A 1 197 ? -13.107 -8.046 23.109 1.00 59.78 197 ARG A C 1
ATOM 1548 O O . ARG A 1 197 ? -12.619 -9.057 22.613 1.00 59.78 197 ARG A O 1
ATOM 1555 N N . ASP A 1 198 ? -14.272 -7.539 22.718 1.00 68.88 198 ASP A N 1
ATOM 1556 C CA . ASP A 1 198 ? -15.184 -8.240 21.799 1.00 68.88 198 ASP A CA 1
ATOM 1557 C C . ASP A 1 198 ? -14.911 -7.921 20.312 1.00 68.88 198 ASP A C 1
ATOM 1559 O O . ASP A 1 198 ? -15.778 -8.076 19.455 1.00 68.88 198 ASP A O 1
ATOM 1563 N N . VAL A 1 199 ? -13.689 -7.479 19.996 1.00 82.75 199 VAL A N 1
ATOM 1564 C CA . VAL A 1 199 ? -13.208 -7.206 18.633 1.00 82.75 199 VAL A CA 1
ATOM 1565 C C . VAL A 1 199 ? -12.444 -8.411 18.099 1.00 82.75 199 VAL A C 1
ATOM 1567 O O . VAL A 1 199 ? -11.570 -8.958 18.776 1.00 82.75 199 VAL A O 1
ATOM 1570 N N . GLU A 1 200 ? -12.711 -8.800 16.853 1.00 84.62 200 GLU A N 1
ATOM 1571 C CA . GLU A 1 200 ? -11.986 -9.900 16.224 1.00 84.62 200 GLU A CA 1
ATOM 1572 C C . GLU A 1 200 ? -10.523 -9.514 15.954 1.00 84.62 200 GLU A C 1
ATOM 1574 O O . GLU A 1 200 ? -10.227 -8.447 15.417 1.00 84.62 200 GLU A O 1
ATOM 1579 N N . ASN A 1 201 ? -9.597 -10.411 16.306 1.00 88.19 201 ASN A N 1
ATOM 1580 C CA . ASN A 1 201 ? -8.152 -10.283 16.079 1.00 88.19 201 ASN A CA 1
ATOM 1581 C C . ASN A 1 201 ? -7.513 -8.971 16.571 1.00 88.19 201 ASN A C 1
ATOM 1583 O O . ASN A 1 201 ? -6.536 -8.506 15.976 1.00 88.19 201 ASN A O 1
ATOM 1587 N N . LEU A 1 202 ? -8.000 -8.406 17.679 1.00 91.31 202 LEU A N 1
ATOM 1588 C CA . LEU A 1 202 ? -7.305 -7.315 18.358 1.00 91.31 202 LEU A CA 1
ATOM 1589 C C . LEU A 1 202 ? -5.946 -7.794 18.894 1.00 91.31 202 LEU A C 1
ATOM 1591 O O . LEU A 1 202 ? -5.857 -8.612 19.810 1.00 91.31 202 LEU A O 1
ATOM 1595 N N . GLN A 1 203 ? -4.879 -7.269 18.308 1.00 92.81 203 GLN A N 1
ATOM 1596 C CA . GLN A 1 203 ? -3.497 -7.486 18.731 1.00 92.81 203 GLN A CA 1
ATOM 1597 C C . GLN A 1 203 ? -3.140 -6.629 19.950 1.00 92.81 203 GLN A C 1
ATOM 1599 O O . GLN A 1 203 ? -3.556 -5.476 20.049 1.00 92.81 203 GLN A O 1
ATOM 1604 N N . ARG A 1 204 ? -2.340 -7.184 20.865 1.00 90.88 204 ARG A N 1
ATOM 1605 C CA . ARG A 1 204 ? -1.767 -6.457 22.012 1.00 90.88 204 ARG A CA 1
ATOM 1606 C C . ARG A 1 204 ? -0.421 -5.858 21.625 1.00 90.88 204 ARG A C 1
ATOM 1608 O O . ARG A 1 204 ? 0.614 -6.308 22.095 1.00 90.88 204 ARG A O 1
ATOM 1615 N N . ASP A 1 205 ? -0.462 -4.929 20.685 1.00 93.06 205 ASP A N 1
ATOM 1616 C CA . ASP A 1 205 ? 0.725 -4.315 20.096 1.00 93.06 205 ASP A CA 1
ATOM 1617 C C . ASP A 1 205 ? 0.356 -2.931 19.536 1.00 93.06 205 ASP A C 1
ATOM 1619 O O . ASP A 1 205 ? -0.743 -2.418 19.785 1.00 93.06 205 ASP A O 1
ATOM 1623 N N . VAL A 1 206 ? 1.263 -2.319 18.787 1.00 94.56 206 VAL A N 1
ATOM 1624 C CA . VAL A 1 206 ? 1.090 -1.002 18.187 1.00 94.56 206 VAL A CA 1
ATOM 1625 C C . VAL A 1 206 ? 0.177 -1.002 16.960 1.00 94.56 206 VAL A C 1
ATOM 1627 O O . VAL A 1 206 ? 0.231 -1.890 16.105 1.00 94.56 206 VAL A O 1
ATOM 1630 N N . TYR A 1 207 ? -0.648 0.040 16.857 1.00 96.50 207 TYR A N 1
ATOM 1631 C CA . TYR A 1 207 ? -1.488 0.332 15.696 1.00 96.50 207 TYR A CA 1
ATOM 1632 C C . TYR A 1 207 ? -1.128 1.673 15.080 1.00 96.50 207 TYR A C 1
ATOM 1634 O O . TYR A 1 207 ? -0.915 2.658 15.793 1.00 96.50 207 TYR A O 1
ATOM 1642 N N . TRP A 1 208 ? -1.115 1.716 13.749 1.00 97.25 208 TRP A N 1
ATOM 1643 C CA . TRP A 1 208 ? -0.938 2.953 13.000 1.00 97.25 208 TRP A CA 1
ATOM 1644 C C . TRP A 1 208 ? -2.075 3.939 13.248 1.00 97.25 208 TRP A C 1
ATOM 1646 O O . TRP A 1 208 ? -3.248 3.565 13.215 1.00 97.25 208 TRP A O 1
ATOM 1656 N N . SER A 1 209 ? -1.708 5.211 13.407 1.00 96.62 209 SER A N 1
ATOM 1657 C CA . SER A 1 209 ? -2.638 6.336 13.334 1.00 96.62 209 SER A CA 1
ATOM 1658 C C . SER A 1 209 ? -2.372 7.193 12.097 1.00 96.62 209 SER A C 1
ATOM 1660 O O . SER A 1 209 ? -1.319 7.086 11.468 1.00 96.62 209 SER A O 1
ATOM 1662 N N . SER A 1 210 ? -3.305 8.080 11.763 1.00 95.56 210 SER A N 1
ATOM 1663 C CA . SER A 1 210 ? -3.132 9.102 10.728 1.00 95.56 210 SER A CA 1
ATOM 1664 C C . SER A 1 210 ? -2.311 10.315 11.191 1.00 95.56 210 SER A C 1
ATOM 1666 O O . SER A 1 210 ? -2.131 11.258 10.422 1.00 95.56 210 SER A O 1
ATOM 1668 N N . GLU A 1 211 ? -1.864 10.360 12.449 1.00 93.31 211 GLU A N 1
ATOM 1669 C CA . GLU A 1 211 ? -1.187 11.528 13.014 1.00 93.31 211 GLU A CA 1
ATOM 1670 C C . GLU A 1 211 ? 0.329 11.475 12.808 1.00 93.31 211 GLU A C 1
ATOM 1672 O O . GLU A 1 211 ? 1.012 10.543 13.240 1.00 93.31 211 GLU A O 1
ATOM 1677 N N . SER A 1 212 ? 0.887 12.537 12.224 1.00 88.25 212 SER A N 1
ATOM 1678 C CA . SER A 1 212 ? 2.334 12.732 12.164 1.00 88.25 212 SER A CA 1
ATOM 1679 C C . SER A 1 212 ? 2.923 12.993 13.554 1.00 88.25 212 SER A C 1
ATOM 1681 O O . SER A 1 212 ? 2.314 13.652 14.404 1.00 88.25 212 SER A O 1
ATOM 1683 N N . SER A 1 213 ? 4.144 12.511 13.781 1.00 85.31 213 SER A N 1
ATOM 1684 C CA . SER A 1 213 ? 4.944 12.889 14.947 1.00 85.31 213 SER A CA 1
ATOM 1685 C C . SER A 1 213 ? 5.484 14.321 14.804 1.00 85.31 213 SER A C 1
ATOM 1687 O O . SER A 1 213 ? 5.435 14.923 13.733 1.00 85.31 213 SER A O 1
ATOM 1689 N N . LEU A 1 214 ? 6.029 14.870 15.895 1.00 79.81 214 LEU A N 1
ATOM 1690 C CA . LEU A 1 214 ? 6.819 16.110 15.856 1.00 79.81 214 LEU A CA 1
ATOM 1691 C C . LEU A 1 214 ? 8.181 15.908 15.174 1.00 79.81 214 LEU A C 1
ATOM 1693 O O . LEU A 1 214 ? 8.829 16.881 14.795 1.00 79.81 214 LEU A O 1
ATOM 1697 N N . ILE A 1 215 ? 8.629 14.656 15.063 1.00 80.19 215 ILE A N 1
ATOM 1698 C CA . ILE A 1 215 ? 9.864 14.284 14.376 1.00 80.19 215 ILE A CA 1
ATOM 1699 C C . ILE A 1 215 ? 9.516 13.969 12.919 1.00 80.19 215 ILE A C 1
ATOM 1701 O O . ILE A 1 215 ? 8.662 13.124 12.653 1.00 80.19 215 ILE A O 1
ATOM 1705 N N . ASP A 1 216 ? 10.179 14.640 11.978 1.00 81.00 216 ASP A N 1
ATOM 1706 C CA . ASP A 1 216 ? 9.935 14.440 10.549 1.00 81.00 216 ASP A CA 1
ATOM 1707 C C . ASP A 1 216 ? 10.236 12.996 10.113 1.00 81.00 216 ASP A C 1
ATOM 1709 O O . ASP A 1 216 ? 11.226 12.397 10.536 1.00 81.00 216 ASP A O 1
ATOM 1713 N N . GLY A 1 217 ? 9.357 12.424 9.289 1.00 78.56 217 GLY A N 1
ATOM 1714 C CA . GLY A 1 217 ? 9.410 11.017 8.870 1.00 78.56 217 GLY A CA 1
ATOM 1715 C C . GLY A 1 217 ? 8.865 9.997 9.883 1.00 78.56 217 GLY A C 1
ATOM 1716 O O . GLY A 1 217 ? 8.862 8.797 9.586 1.00 78.56 217 GLY A O 1
ATOM 1717 N N . TYR A 1 218 ? 8.372 10.444 11.043 1.00 87.31 218 TYR A N 1
ATOM 1718 C CA . TYR A 1 218 ? 7.789 9.584 12.073 1.00 87.31 218 TYR A CA 1
ATOM 1719 C C . TYR A 1 218 ? 6.270 9.742 12.157 1.00 87.31 218 TYR A C 1
ATOM 1721 O O . TYR A 1 218 ? 5.721 10.835 11.999 1.00 87.31 218 TYR A O 1
ATOM 1729 N N . ILE A 1 219 ? 5.587 8.641 12.455 1.00 91.25 219 ILE A N 1
ATOM 1730 C CA . ILE A 1 219 ? 4.130 8.578 12.592 1.00 91.25 219 ILE A CA 1
ATOM 1731 C C . ILE A 1 219 ? 3.793 8.099 14.001 1.00 91.25 219 ILE A C 1
ATOM 1733 O O . ILE A 1 219 ? 4.472 7.229 14.553 1.00 91.25 219 ILE A O 1
ATOM 1737 N N . LYS A 1 220 ? 2.754 8.680 14.603 1.00 93.94 220 LYS A N 1
ATOM 1738 C CA . LYS A 1 220 ? 2.290 8.243 15.917 1.00 93.94 220 LYS A CA 1
ATOM 1739 C C . LYS A 1 220 ? 1.585 6.897 15.814 1.00 93.94 220 LYS A C 1
ATOM 1741 O O . LYS A 1 220 ? 0.822 6.639 14.880 1.00 93.94 220 LYS A O 1
ATOM 1746 N N . GLN A 1 221 ? 1.782 6.076 16.830 1.00 94.19 221 GLN A N 1
ATOM 1747 C CA . GLN A 1 221 ? 1.093 4.806 16.998 1.00 94.19 221 GLN A CA 1
ATOM 1748 C C . GLN A 1 221 ? 0.466 4.729 18.386 1.00 94.19 221 GLN A C 1
ATOM 1750 O O . GLN A 1 221 ? 0.940 5.370 19.329 1.00 94.19 221 GLN A O 1
ATOM 1755 N N . LEU A 1 222 ? -0.588 3.928 18.516 1.00 94.44 222 LEU A N 1
ATOM 1756 C CA . LEU A 1 222 ? -1.138 3.565 19.817 1.00 94.44 222 LEU A CA 1
ATOM 1757 C C . LEU A 1 222 ? -0.699 2.150 20.175 1.00 94.44 222 LEU A C 1
ATOM 1759 O O . LEU A 1 222 ? -1.050 1.201 19.475 1.00 94.44 222 LEU A O 1
ATOM 1763 N N . ASN A 1 223 ? 0.009 2.004 21.289 1.00 92.94 223 ASN A N 1
ATOM 1764 C CA . ASN A 1 223 ? 0.303 0.704 21.868 1.00 92.94 223 ASN A CA 1
ATOM 1765 C C . ASN A 1 223 ? -0.929 0.190 22.626 1.00 92.94 223 ASN A C 1
ATOM 1767 O O . ASN A 1 223 ? -1.316 0.736 23.660 1.00 92.94 223 ASN A O 1
ATOM 1771 N N . CYS A 1 224 ? -1.561 -0.864 22.111 1.00 89.56 224 CYS A N 1
ATOM 1772 C CA . CYS A 1 224 ? -2.793 -1.414 22.681 1.00 89.56 224 CYS A CA 1
ATOM 1773 C C . CYS A 1 224 ? -2.566 -2.323 23.899 1.00 89.56 224 CYS A C 1
ATOM 1775 O O . CYS A 1 224 ? -3.539 -2.754 24.517 1.00 89.56 224 CYS A O 1
ATOM 1777 N N . GLU A 1 225 ? -1.317 -2.639 24.260 1.00 87.44 225 GLU A N 1
ATOM 1778 C CA . GLU A 1 225 ? -1.017 -3.392 25.483 1.00 87.44 225 GLU A CA 1
ATOM 1779 C C . GLU A 1 225 ? -1.098 -2.499 26.727 1.00 87.44 225 GLU A C 1
ATOM 1781 O O . GLU A 1 225 ? -1.634 -2.910 27.758 1.00 87.44 225 GLU A O 1
ATOM 1786 N N . ASN A 1 226 ? -0.587 -1.270 26.624 1.00 86.88 226 ASN A N 1
ATOM 1787 C CA . ASN A 1 226 ? -0.472 -0.330 27.743 1.00 86.88 226 ASN A CA 1
ATOM 1788 C C . ASN A 1 226 ? -1.244 0.988 27.539 1.00 86.88 226 ASN A C 1
ATOM 1790 O O . ASN A 1 226 ? -1.215 1.847 28.419 1.00 86.88 226 ASN A O 1
ATOM 1794 N N . PHE A 1 227 ? -1.930 1.140 26.403 1.00 87.31 227 PHE A N 1
ATOM 1795 C CA . PHE A 1 227 ? -2.689 2.329 25.996 1.00 87.31 227 PHE A CA 1
ATOM 1796 C C . PHE A 1 227 ? -1.857 3.616 25.947 1.00 87.31 227 PHE A C 1
ATOM 1798 O O . PHE A 1 227 ? -2.369 4.707 26.204 1.00 87.31 227 PHE A O 1
ATOM 1805 N N . THR A 1 228 ? -0.568 3.504 25.619 1.00 86.88 228 THR A N 1
ATOM 1806 C CA . THR A 1 228 ? 0.319 4.662 25.468 1.00 86.88 228 THR A CA 1
ATOM 1807 C C . THR A 1 228 ? 0.498 5.048 24.008 1.00 86.88 228 THR A C 1
ATOM 1809 O O . THR A 1 228 ? 0.518 4.209 23.106 1.00 86.88 228 THR A O 1
ATOM 1812 N N . THR A 1 229 ? 0.618 6.351 23.766 1.00 88.62 229 THR A N 1
ATOM 1813 C CA . THR A 1 229 ? 0.965 6.885 22.451 1.00 88.62 229 THR A CA 1
ATOM 1814 C C . THR A 1 229 ? 2.475 6.883 22.285 1.00 88.62 229 THR A C 1
ATOM 1816 O O . THR A 1 229 ? 3.197 7.512 23.061 1.00 88.62 229 THR A O 1
ATOM 1819 N N . GLU A 1 230 ? 2.951 6.236 21.231 1.00 82.75 230 GLU A N 1
ATOM 1820 C CA . GLU A 1 230 ? 4.365 6.182 20.887 1.00 82.75 230 GLU A CA 1
ATOM 1821 C C . GLU A 1 230 ? 4.615 7.065 19.657 1.00 82.75 230 GLU A C 1
ATOM 1823 O O . GLU A 1 230 ? 3.908 6.984 18.656 1.00 82.75 230 GLU A O 1
ATOM 1828 N N . SER A 1 231 ? 5.599 7.966 19.740 1.00 75.25 231 SER A N 1
ATOM 1829 C CA . SER A 1 231 ? 5.892 8.972 18.695 1.00 75.25 231 SER A CA 1
ATOM 1830 C C . SER A 1 231 ? 7.245 8.757 18.004 1.00 75.25 231 SER A C 1
ATOM 1832 O O . SER A 1 231 ? 7.794 9.688 17.412 1.00 75.25 231 SER A O 1
ATOM 1834 N N . ILE A 1 232 ? 7.797 7.546 18.112 1.00 77.88 232 ILE A N 1
ATOM 1835 C CA . ILE A 1 232 ? 9.174 7.207 17.716 1.00 77.88 232 ILE A CA 1
ATOM 1836 C C . ILE A 1 232 ? 9.253 6.119 16.635 1.00 77.88 232 ILE A C 1
ATOM 1838 O O . ILE A 1 232 ? 10.323 5.554 16.433 1.00 77.88 232 ILE A O 1
ATOM 1842 N N . HIS A 1 233 ? 8.163 5.879 15.900 1.00 82.94 233 HIS A N 1
ATOM 1843 C CA . HIS A 1 233 ? 8.122 4.894 14.814 1.00 82.94 233 HIS A CA 1
ATOM 1844 C C . HIS A 1 233 ? 8.280 5.531 13.432 1.00 82.94 233 HIS A C 1
ATOM 1846 O O . HIS A 1 233 ? 7.558 6.466 13.069 1.00 82.94 233 HIS A O 1
ATOM 1852 N N . LYS A 1 234 ? 9.246 5.030 12.662 1.00 86.19 234 LYS A N 1
ATOM 1853 C CA . LYS A 1 234 ? 9.482 5.406 11.266 1.00 86.19 234 LYS A CA 1
ATOM 1854 C C . LYS A 1 234 ? 8.405 4.792 10.384 1.00 86.19 234 LYS A C 1
ATOM 1856 O O . LYS A 1 234 ? 7.926 3.698 10.657 1.00 86.19 234 LYS A O 1
ATOM 1861 N N . LYS A 1 235 ? 8.105 5.418 9.243 1.00 85.44 235 LYS A N 1
ATOM 1862 C CA . LYS A 1 235 ? 7.177 4.849 8.241 1.00 85.44 235 LYS A CA 1
ATOM 1863 C C . LYS A 1 235 ? 7.544 3.431 7.764 1.00 85.44 235 LYS A C 1
ATOM 1865 O O . LYS A 1 235 ? 6.666 2.716 7.287 1.00 85.44 235 LYS A O 1
ATOM 1870 N N . SER A 1 236 ? 8.816 3.043 7.876 1.00 80.75 236 SER A N 1
ATOM 1871 C CA . SER A 1 236 ? 9.336 1.708 7.549 1.00 80.75 236 SER A CA 1
ATOM 1872 C C . SER A 1 236 ? 9.076 0.646 8.620 1.00 80.75 236 SER A C 1
ATOM 1874 O O . SER A 1 236 ? 9.201 -0.539 8.318 1.00 80.75 236 SER A O 1
ATOM 1876 N N . ASP A 1 237 ? 8.769 1.050 9.856 1.00 89.31 237 ASP A N 1
ATOM 1877 C CA . ASP A 1 237 ? 8.521 0.122 10.963 1.00 89.31 237 ASP A CA 1
ATOM 1878 C C . ASP A 1 237 ? 7.216 -0.648 10.725 1.00 89.31 237 ASP A C 1
ATOM 1880 O O . ASP A 1 237 ? 6.456 -0.321 9.819 1.00 89.31 237 ASP A O 1
ATOM 1884 N N . LEU A 1 238 ? 6.953 -1.700 11.500 1.00 91.31 238 LEU A N 1
ATOM 1885 C CA . LEU A 1 238 ? 5.748 -2.517 11.344 1.00 91.31 238 LEU A CA 1
ATOM 1886 C C . LEU A 1 238 ? 4.770 -2.244 12.485 1.00 91.31 238 LEU A C 1
ATOM 1888 O O . LEU A 1 238 ? 5.149 -2.316 13.648 1.00 91.31 238 LEU A O 1
ATOM 1892 N N . ALA A 1 239 ? 3.506 -1.999 12.147 1.00 95.12 239 ALA A N 1
ATOM 1893 C CA . ALA A 1 239 ? 2.404 -1.934 13.104 1.00 95.12 239 ALA A CA 1
ATOM 1894 C C . ALA A 1 239 ? 1.099 -2.445 12.490 1.00 95.12 239 ALA A C 1
ATOM 1896 O O . ALA A 1 239 ? 0.963 -2.591 11.271 1.00 95.12 239 ALA A O 1
ATOM 1897 N N . TYR A 1 240 ? 0.129 -2.757 13.340 1.00 96.50 240 TYR A N 1
ATOM 1898 C CA . TYR A 1 240 ? -1.181 -3.220 12.901 1.00 96.50 240 TYR A CA 1
ATOM 1899 C C . TYR A 1 240 ? -2.047 -2.063 12.394 1.00 96.50 240 TYR A C 1
ATOM 1901 O O . TYR A 1 240 ? -1.780 -0.886 12.643 1.00 96.50 240 TYR A O 1
ATOM 1909 N N . VAL A 1 241 ? -3.089 -2.401 11.636 1.00 95.81 241 VAL A N 1
ATOM 1910 C CA . VAL A 1 241 ? -3.960 -1.426 10.976 1.00 95.81 241 VAL A CA 1
ATOM 1911 C C . VAL A 1 241 ? -5.401 -1.764 11.286 1.00 95.81 241 VAL A C 1
ATOM 1913 O O . VAL A 1 241 ? -5.877 -2.822 10.877 1.00 95.81 241 VAL A O 1
ATOM 1916 N N . TRP A 1 242 ? -6.096 -0.828 11.931 1.00 96.38 242 TRP A N 1
ATOM 1917 C CA . TRP A 1 242 ? -7.522 -0.932 12.210 1.00 96.38 242 TRP A CA 1
ATOM 1918 C C . TRP A 1 242 ? -8.276 0.218 11.529 1.00 96.38 242 TRP A C 1
ATOM 1920 O O . TRP A 1 242 ? -8.383 1.305 12.093 1.00 96.38 242 TRP A O 1
ATOM 1930 N N . PRO A 1 243 ? -8.762 0.018 10.289 1.00 96.88 243 PRO A N 1
ATOM 1931 C CA . PRO A 1 243 ? -9.407 1.081 9.529 1.00 96.88 243 PRO A CA 1
ATOM 1932 C C . PRO A 1 243 ? -10.723 1.541 10.155 1.00 96.88 243 PRO A C 1
ATOM 1934 O O . PRO A 1 243 ? -11.543 0.717 10.588 1.00 96.88 243 PRO A O 1
ATOM 1937 N N . VAL A 1 244 ? -10.942 2.853 10.089 1.00 97.25 244 VAL A N 1
ATOM 1938 C CA . VAL A 1 244 ? -12.186 3.535 10.456 1.00 97.25 244 VAL A CA 1
ATOM 1939 C C . VAL A 1 244 ? -12.752 4.252 9.234 1.00 97.25 244 VAL A C 1
ATOM 1941 O O . VAL A 1 244 ? -12.006 4.702 8.372 1.00 97.25 244 VAL A O 1
ATOM 1944 N N . CYS A 1 245 ? -14.070 4.349 9.138 1.00 96.94 245 CYS A N 1
ATOM 1945 C CA . CYS A 1 245 ? -14.785 5.095 8.116 1.00 96.94 245 CYS A CA 1
ATOM 1946 C C . CYS A 1 245 ? -15.652 6.164 8.777 1.00 96.94 245 CYS A C 1
ATOM 1948 O O . CYS A 1 245 ? -16.408 5.852 9.701 1.00 96.94 245 CYS A O 1
ATOM 1950 N N . GLY A 1 246 ? -15.591 7.396 8.271 1.00 92.25 246 GLY A N 1
ATOM 1951 C CA . GLY A 1 246 ? -16.413 8.514 8.741 1.00 92.25 246 GLY A CA 1
ATOM 1952 C C . GLY A 1 246 ? -15.704 9.856 8.740 1.00 92.25 246 GLY A C 1
ATOM 1953 O O . GLY A 1 246 ? -14.447 9.880 8.755 1.00 92.25 246 GLY A O 1
#

Secondary structure (DSSP, 8-state):
--SS---TT-PPPGGGGS-HHHHHHHHHHHHHHHHHTTSS--HHHHHHHHHHHHHTT--HHHHHHHHHHHHT-SSHHHHHHHHH--SHHHHHHHHHHHHHHTTTTS---HHHHHHHHHHHHHHS-------SS-SEEEPTTSS-EEESBTTTTSS-B-HHHHHHHHHHHHHTTGGG---EEPPPHHHHHHHHHHHTT-SBT--SSEEEEEEEPSSTTEEEEEETTTTEEEEEEETTS-BB---EE-

Radius of gyration: 20.37 Å; chains: 1; bounding box: 56×31×56 Å

Sequence (246 aa):
MDKILADRDIAVHPLAKEERFTRHAFAAGVALLLVHSDGDVSQIETQYFRRLCLSLALPEEDHSKILEQVVYDDGTILNIVLAELKTRKQRKMFVDELQKAALVDGALKSGEKFLIMLYAKLIGKEPQPVSSNQGVIKQNGSKLVWTSNANLANSALNFIAAELLVNELNSKYFAGLDGWRLPTIEELLDVIHWIGRDVENLQRDVYWSSESSLIDGYIKQLNCENFTTESIHKKSDLAYVWPVCG

pLDDT: mean 82.8, std 15.26, range [29.75, 98.12]